Protein AF-A0A3D6EA17-F1 (afdb_monomer_lite)

Sequence (275 aa):
MNCQFCGQELPENAKFCFKCRRQIICTNCGERLIEGASICVFCGNEISIPNNDTEQNHIKYKETKTSKSFEATFSNETAGAVVKTFAQFLPLKKNTIGETMEVFHDTQIEDVEDVTPSKALLPVKREDLVDKNPNINDIFKVRGDNDIYLHETSLKANSKVDYAGRLTILYLFYMRSNGTEEVPKTEVIAFLKKVGLNNDGSYRGWMSKMKSLYNINNNCYCLCRAGEERAKEYLKDIFDEDKVDNWKLGDTSKGNSKSNNKANNLSKNSYSIVL

Secondary structure (DSSP, 8-state):
-B-TTT--B--TT-SB-TTT--B-B-TTT-PBPPTT-SB-TTT-PBP---------EEEEEEETTTTEEEEEEE-TTTHHHHHHHHHTTS---------------------------------------------HHHHEEEETTTEEEE------BSSHHHHHHHHHHHHHHHHHHTT--EEEHHHHHHHHHHTT----HHHHHHHHHTTTSEEEETTEEEE-HHHHHHHHHHHHHHT-TT---SB-TT-------------------------

Foldseek 3Di:
DADPPPRDDDDPPDQADPPVRAGQADPPPRHGADPPDQARPPPRHGGPDPPPVQPWDWDWDWDDPPIDIDIDTHDPVCVVVCVVVVVVVDPPPPPPDDDDDDDDDDDDDDDDDDDDDDDDDDDDDDDDPDVCQQDLCCQWDADDPGDIAGPQFQLLAQDLLRSLVLVLLSVCLVCVVVPRQWAAPVRSQVRCVVLVHHPDPSNVVVCVVPCVQWDADPRTTGGDPNSNVVNSVSSCLSPDPPRDRNDTRPPDPPPPPPDDDDDDDDDDDDDDDDD

Radius of gyration: 33.61 Å; chains: 1; bounding box: 102×84×83 Å

Structure (mmCIF, N/CA/C/O backbone):
data_AF-A0A3D6EA17-F1
#
_entry.id   AF-A0A3D6EA17-F1
#
loop_
_atom_site.group_PDB
_atom_site.id
_atom_site.type_symbol
_atom_site.label_atom_id
_atom_site.label_alt_id
_atom_site.label_comp_id
_atom_site.label_asym_id
_atom_site.label_entity_id
_atom_site.label_seq_id
_atom_site.pdbx_PDB_ins_code
_atom_site.Cartn_x
_atom_site.Cartn_y
_atom_site.Cartn_z
_atom_site.occupancy
_atom_site.B_iso_or_equiv
_atom_site.auth_seq_id
_atom_site.auth_comp_id
_atom_site.auth_asym_id
_atom_site.auth_atom_id
_atom_site.pdbx_PDB_model_num
ATOM 1 N N . MET A 1 1 ? -39.499 -5.171 43.211 1.00 86.31 1 MET A N 1
ATOM 2 C CA . MET A 1 1 ? -39.889 -4.337 42.039 1.00 86.31 1 MET A CA 1
ATOM 3 C C . MET A 1 1 ? -39.507 -5.054 40.750 1.00 86.31 1 MET A C 1
ATOM 5 O O . MET A 1 1 ? -38.535 -5.794 40.783 1.00 86.31 1 MET A O 1
ATOM 9 N N . ASN A 1 2 ? -40.204 -4.850 39.626 1.00 90.12 2 ASN A N 1
ATOM 10 C CA . ASN A 1 2 ? -39.904 -5.593 38.388 1.00 90.12 2 ASN A CA 1
ATOM 11 C C . ASN A 1 2 ? -39.034 -4.769 37.431 1.00 90.12 2 ASN A C 1
ATOM 13 O O . ASN A 1 2 ? -39.210 -3.555 37.280 1.00 90.12 2 ASN A O 1
ATOM 17 N N . CYS A 1 3 ? -38.093 -5.439 36.766 1.00 90.31 3 CYS A N 1
ATOM 18 C CA . CYS A 1 3 ? -37.271 -4.844 35.725 1.00 90.31 3 CYS A CA 1
ATOM 19 C C . CYS A 1 3 ? -38.144 -4.435 34.535 1.00 90.31 3 CYS A C 1
ATOM 21 O O . CYS A 1 3 ? -38.773 -5.287 33.916 1.00 90.31 3 CYS A O 1
ATOM 23 N N . GLN A 1 4 ? -38.124 -3.156 34.162 1.00 86.75 4 GLN A N 1
ATOM 24 C CA . GLN A 1 4 ? -38.892 -2.661 33.011 1.00 86.75 4 GLN A CA 1
ATOM 25 C C . GLN A 1 4 ? -38.413 -3.204 31.656 1.00 86.75 4 GLN A C 1
ATOM 27 O O . GLN A 1 4 ? -39.180 -3.190 30.710 1.00 86.75 4 GLN A O 1
ATOM 32 N N . PHE A 1 5 ? -37.175 -3.704 31.570 1.00 86.38 5 PHE A N 1
ATOM 33 C CA . PHE A 1 5 ? -36.585 -4.181 30.313 1.00 86.38 5 PHE A CA 1
ATOM 34 C C . PHE A 1 5 ? -36.762 -5.683 30.066 1.00 86.38 5 PHE A C 1
ATOM 36 O O . PHE A 1 5 ? -36.727 -6.129 28.929 1.00 86.38 5 PHE A O 1
ATOM 43 N N . CYS A 1 6 ? -36.851 -6.496 31.126 1.00 89.56 6 CYS A N 1
ATOM 44 C CA . CYS A 1 6 ? -36.904 -7.961 30.994 1.00 89.56 6 CYS A CA 1
ATOM 45 C C . CYS A 1 6 ? -37.917 -8.645 31.922 1.00 89.56 6 CYS A C 1
ATOM 47 O O . CYS A 1 6 ? -37.940 -9.872 32.007 1.00 89.56 6 CYS A O 1
ATOM 49 N N . GLY A 1 7 ? -38.700 -7.871 32.678 1.00 90.50 7 GLY A N 1
ATOM 50 C CA . GLY A 1 7 ? -39.744 -8.368 33.577 1.00 90.50 7 GLY A CA 1
ATOM 51 C C . GLY A 1 7 ? -39.261 -9.051 34.861 1.00 90.50 7 GLY A C 1
ATOM 52 O O . GLY A 1 7 ? -40.087 -9.349 35.714 1.00 90.50 7 GLY A O 1
ATOM 53 N N . GLN A 1 8 ? -37.953 -9.280 35.037 1.00 93.94 8 GLN A N 1
ATOM 54 C CA . GLN A 1 8 ? -37.401 -9.979 36.206 1.00 93.94 8 GLN A CA 1
ATOM 55 C C . GLN A 1 8 ? -37.757 -9.279 37.525 1.00 93.94 8 GLN A C 1
ATOM 57 O O . GLN A 1 8 ? -37.576 -8.066 37.641 1.00 93.94 8 GLN A O 1
ATOM 62 N N . GLU A 1 9 ? -38.187 -10.043 38.530 1.00 94.62 9 GLU A N 1
ATOM 63 C CA . GLU A 1 9 ? -38.353 -9.543 39.896 1.00 94.62 9 GLU A CA 1
ATOM 64 C C . GLU A 1 9 ? -36.997 -9.220 40.522 1.00 94.62 9 GLU A C 1
ATOM 66 O O . GLU A 1 9 ? -36.056 -10.018 40.469 1.00 94.62 9 GLU A O 1
ATOM 71 N N . LEU A 1 10 ? -36.901 -8.027 41.100 1.00 92.50 10 LEU A N 1
ATOM 72 C CA . LEU A 1 10 ? -35.695 -7.486 41.703 1.00 92.50 10 LEU A CA 1
ATOM 73 C C . LEU A 1 10 ? -35.926 -7.128 43.173 1.00 92.50 10 LEU A C 1
ATOM 75 O O . LEU A 1 10 ? -37.029 -6.671 43.519 1.00 92.50 10 LEU A O 1
ATOM 79 N N . PRO A 1 11 ? -34.873 -7.250 44.006 1.00 91.00 11 PRO A N 1
ATOM 80 C CA . PRO A 1 11 ? -34.874 -6.746 45.373 1.00 91.00 11 PRO A CA 1
ATOM 81 C C . PRO A 1 11 ? -35.259 -5.265 45.440 1.00 91.00 11 PRO A C 1
ATOM 83 O O . PRO A 1 11 ? -35.063 -4.508 44.483 1.00 91.00 11 PRO A O 1
ATOM 86 N N . GLU A 1 12 ? -35.782 -4.834 46.585 1.00 83.12 12 GLU A N 1
ATOM 87 C CA . GLU A 1 12 ? -35.988 -3.410 46.851 1.00 83.12 12 GLU A CA 1
ATOM 88 C C . GLU A 1 12 ? -34.660 -2.646 46.732 1.00 83.12 12 GLU A C 1
ATOM 90 O O . GLU A 1 12 ? -33.607 -3.123 47.153 1.00 83.12 12 GLU A O 1
ATOM 95 N N . ASN A 1 13 ? -34.711 -1.460 46.118 1.00 83.88 13 ASN A N 1
ATOM 96 C CA . ASN A 1 13 ? -33.563 -0.575 45.862 1.00 83.88 13 ASN A CA 1
ATOM 97 C C . ASN A 1 13 ? -32.520 -1.086 44.847 1.00 83.88 13 ASN A C 1
ATOM 99 O O . ASN A 1 13 ? -31.432 -0.511 44.735 1.00 83.88 13 ASN A O 1
ATOM 103 N N . ALA A 1 14 ? -32.826 -2.130 44.071 1.00 88.12 14 ALA A N 1
ATOM 104 C CA . ALA A 1 14 ? -31.939 -2.593 43.007 1.00 88.12 14 ALA A CA 1
ATOM 105 C C . ALA A 1 14 ? -31.750 -1.516 41.917 1.00 88.12 14 ALA A C 1
ATOM 107 O O . ALA A 1 14 ? -32.673 -1.195 41.168 1.00 88.12 14 ALA A O 1
ATOM 108 N N . LYS A 1 15 ? -30.525 -0.986 41.788 1.00 91.19 15 LYS A N 1
ATOM 109 C CA . LYS A 1 15 ? -30.171 -0.006 40.741 1.00 91.19 15 LYS A CA 1
ATOM 110 C C . LYS A 1 15 ? -29.891 -0.643 39.375 1.00 91.19 15 LYS A C 1
ATOM 112 O O . LYS A 1 15 ? -30.063 0.016 38.352 1.00 91.19 15 LYS A O 1
ATOM 117 N N . PHE A 1 16 ? -29.503 -1.919 39.355 1.00 92.00 16 PHE A N 1
ATOM 118 C CA . PHE A 1 16 ? -29.190 -2.702 38.154 1.00 92.00 16 PHE A CA 1
ATOM 119 C C . PHE A 1 16 ? -29.959 -4.027 38.158 1.00 92.00 16 PHE A C 1
ATOM 121 O O . PHE A 1 16 ? -30.187 -4.621 39.212 1.00 92.00 16 PHE A O 1
ATOM 128 N N . CYS A 1 17 ? -30.336 -4.517 36.977 1.00 90.94 17 CYS A N 1
ATOM 129 C CA . CYS A 1 17 ? -30.914 -5.848 36.823 1.00 90.94 17 CYS A CA 1
ATOM 130 C C . CYS A 1 17 ? -29.812 -6.913 36.799 1.00 90.94 17 CYS A C 1
ATOM 132 O O . CYS A 1 17 ? -28.960 -6.880 35.917 1.00 90.94 17 CYS A O 1
ATOM 134 N N . PHE A 1 18 ? -29.866 -7.923 37.669 1.00 89.19 18 PHE A N 1
ATOM 135 C CA . PHE A 1 18 ? -28.906 -9.036 37.620 1.00 89.19 18 PHE A CA 1
ATOM 136 C C . PHE A 1 18 ? -29.104 -9.969 36.409 1.00 89.19 18 PHE A C 1
ATOM 138 O O . PHE A 1 18 ? -28.180 -10.687 36.038 1.00 89.19 18 PHE A O 1
ATOM 145 N N . LYS A 1 19 ? -30.289 -9.959 35.778 1.00 91.00 19 LYS A N 1
ATOM 146 C CA . LYS A 1 19 ? -30.602 -10.793 34.606 1.00 91.00 19 LYS A CA 1
ATOM 147 C C . LYS A 1 19 ? -30.189 -10.125 33.296 1.00 91.00 19 LYS A C 1
ATOM 149 O O . LYS A 1 19 ? -29.353 -10.659 32.581 1.00 91.00 19 LYS A O 1
ATOM 154 N N . CYS A 1 20 ? -30.750 -8.953 32.987 1.00 87.94 20 CYS A N 1
ATOM 155 C CA . CYS A 1 20 ? -30.452 -8.251 31.732 1.00 87.94 20 CYS A CA 1
ATOM 156 C C . CYS A 1 20 ? -29.269 -7.278 31.823 1.00 87.94 20 CYS A C 1
ATOM 158 O O . CYS A 1 20 ? -28.940 -6.641 30.828 1.00 87.94 20 CYS A O 1
ATOM 160 N N . ARG A 1 21 ? -28.650 -7.131 33.004 1.00 88.19 21 ARG A N 1
ATOM 161 C CA . ARG A 1 21 ? -27.478 -6.272 33.270 1.00 88.19 21 ARG A CA 1
ATOM 162 C C . ARG A 1 21 ? -27.689 -4.771 33.031 1.00 88.19 21 ARG A C 1
ATOM 164 O O . ARG A 1 21 ? -26.755 -3.996 33.199 1.00 88.19 21 ARG A O 1
ATOM 171 N N . ARG A 1 22 ? -28.910 -4.336 32.700 1.00 87.44 22 ARG A N 1
ATOM 172 C CA . ARG A 1 22 ? -29.247 -2.921 32.487 1.00 87.44 22 ARG A CA 1
ATOM 173 C C . ARG A 1 22 ? -29.438 -2.168 33.803 1.00 87.44 22 ARG A C 1
ATOM 175 O O . ARG A 1 22 ? -29.951 -2.722 34.780 1.00 87.44 22 ARG A O 1
ATOM 182 N N . GLN A 1 23 ? -29.075 -0.888 33.797 1.00 90.19 23 GLN A N 1
ATOM 183 C CA . GLN A 1 23 ? -29.370 0.061 34.868 1.00 90.19 23 GLN A CA 1
ATOM 184 C C . GLN A 1 23 ? -30.852 0.463 34.829 1.00 90.19 23 GLN A C 1
ATOM 186 O O . GLN A 1 23 ? -31.382 0.773 33.768 1.00 90.19 23 GLN A O 1
ATOM 191 N N . ILE A 1 24 ? -31.529 0.452 35.977 1.00 90.75 24 ILE A N 1
ATOM 192 C CA . ILE A 1 24 ? -32.977 0.719 36.105 1.00 90.75 24 ILE A CA 1
ATOM 193 C C . ILE A 1 24 ? -33.230 2.022 36.861 1.00 90.75 24 ILE A C 1
ATOM 195 O O . ILE A 1 24 ? -34.238 2.688 36.641 1.00 90.75 24 ILE A O 1
ATOM 199 N N . ILE A 1 25 ? -32.304 2.394 37.745 1.00 91.62 25 ILE A N 1
ATOM 200 C CA . ILE A 1 25 ? -32.377 3.603 38.561 1.00 91.62 25 ILE A CA 1
ATOM 201 C C . ILE A 1 25 ? -31.118 4.432 38.312 1.00 91.62 25 ILE A C 1
ATOM 203 O O . ILE A 1 25 ? -30.006 3.896 38.283 1.00 91.62 25 ILE A O 1
ATOM 207 N N . CYS A 1 26 ? -31.276 5.743 38.149 1.00 91.50 26 CYS A N 1
ATOM 208 C CA . CYS A 1 26 ? -30.165 6.670 38.011 1.00 91.50 26 CYS A CA 1
ATOM 209 C C . CYS A 1 26 ? -29.278 6.619 39.261 1.00 91.50 26 CYS A C 1
ATOM 211 O O . CYS A 1 26 ? -29.741 6.795 40.386 1.00 91.50 26 CYS A O 1
ATOM 213 N N . THR A 1 27 ? -27.979 6.404 39.072 1.00 90.69 27 THR A N 1
ATOM 214 C CA . THR A 1 27 ? -27.000 6.388 40.165 1.00 90.69 27 THR A CA 1
ATOM 215 C C . THR A 1 27 ? -26.792 7.766 40.783 1.00 90.69 27 THR A C 1
ATOM 217 O O . THR A 1 27 ? -26.415 7.823 41.951 1.00 90.69 27 THR A O 1
ATOM 220 N N . ASN A 1 28 ? -27.073 8.834 40.028 1.00 92.19 28 ASN A N 1
ATOM 221 C CA . ASN A 1 28 ? -26.902 10.217 40.459 1.00 92.19 28 ASN A CA 1
ATOM 222 C C . ASN A 1 28 ? -28.116 10.749 41.242 1.00 92.19 28 ASN A C 1
ATOM 224 O O . ASN A 1 28 ? -27.965 11.174 42.380 1.00 92.19 28 ASN A O 1
ATOM 228 N N . CYS A 1 29 ? -29.326 10.697 40.670 1.00 92.44 29 CYS A N 1
ATOM 229 C CA . CYS A 1 29 ? -30.520 11.283 41.303 1.00 92.44 29 CYS A CA 1
ATOM 230 C C . CYS A 1 29 ? -31.491 10.274 41.930 1.00 92.44 29 CYS A C 1
ATOM 232 O O . CYS A 1 29 ? -32.448 10.686 42.573 1.00 92.44 29 CYS A O 1
ATOM 234 N N . GLY A 1 30 ? -31.286 8.967 41.749 1.00 90.62 30 GLY A N 1
ATOM 235 C CA . GL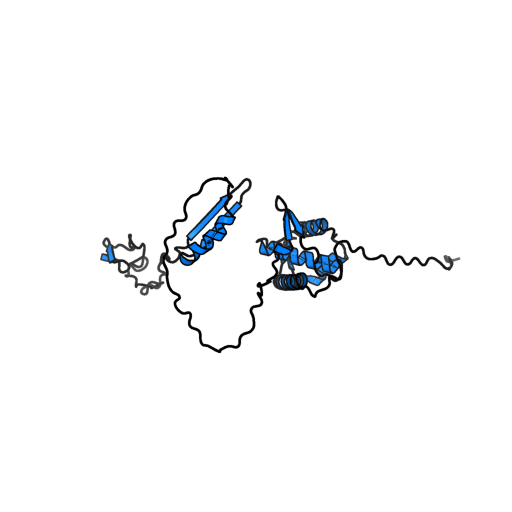Y A 1 30 ? -32.182 7.946 42.300 1.00 90.62 30 GLY A CA 1
ATOM 236 C C . GLY A 1 30 ? -33.514 7.785 41.561 1.00 90.62 30 GLY A C 1
ATOM 237 O O . GLY A 1 30 ? -34.305 6.929 41.949 1.00 90.62 30 GLY A O 1
ATOM 238 N N . GLU A 1 31 ? -33.747 8.542 40.484 1.00 91.31 31 GLU A N 1
ATOM 239 C CA . GLU A 1 31 ? -34.963 8.414 39.679 1.00 91.31 31 GLU A CA 1
ATOM 240 C C . GLU A 1 31 ? -34.941 7.199 38.756 1.00 91.31 31 GLU A C 1
ATOM 242 O O . GLU A 1 31 ? -33.886 6.755 38.284 1.00 91.31 31 GLU A O 1
ATOM 247 N N . ARG A 1 32 ? -36.132 6.670 38.461 1.00 89.25 32 ARG A N 1
ATOM 248 C CA . ARG A 1 32 ? -36.288 5.538 37.544 1.00 89.25 32 ARG A CA 1
ATOM 249 C C . ARG A 1 32 ? -35.940 5.967 36.119 1.00 89.25 32 ARG A C 1
ATOM 251 O O . ARG A 1 32 ? -36.428 6.978 35.619 1.00 89.25 32 ARG A O 1
ATOM 258 N N . LEU A 1 33 ? -35.084 5.191 35.464 1.00 89.81 33 LEU A N 1
ATOM 259 C CA . LEU A 1 33 ? -34.665 5.465 34.093 1.00 89.81 33 LEU A CA 1
ATOM 260 C C . LEU A 1 33 ? -35.786 5.129 33.110 1.00 89.81 33 LEU A C 1
ATOM 262 O O . LEU A 1 33 ? -36.609 4.260 33.383 1.00 89.81 33 LEU A O 1
ATOM 266 N N . ILE A 1 34 ? -35.809 5.802 31.962 1.00 86.00 34 ILE A N 1
ATOM 267 C CA . ILE A 1 34 ? -36.753 5.526 30.871 1.00 86.00 34 ILE A CA 1
ATOM 268 C C . ILE A 1 34 ? -36.097 4.557 29.885 1.00 86.00 34 ILE A C 1
ATOM 270 O O . ILE A 1 34 ? -34.882 4.583 29.687 1.00 86.00 34 ILE A O 1
ATOM 274 N N . GLU A 1 35 ? -36.890 3.673 29.283 1.00 82.00 35 GLU A N 1
ATOM 275 C CA . GLU A 1 35 ? -36.394 2.751 28.267 1.00 82.00 35 GLU A CA 1
ATOM 276 C C . GLU A 1 35 ? -35.870 3.488 27.023 1.00 82.00 35 GLU A C 1
ATOM 278 O O . GLU A 1 35 ? -36.499 4.419 26.532 1.00 82.00 35 GLU A O 1
ATOM 283 N N . GLY A 1 36 ? -34.685 3.095 26.544 1.00 76.12 36 GLY A N 1
ATOM 284 C CA . GLY A 1 36 ? -34.038 3.690 25.367 1.00 76.12 36 GLY A CA 1
ATOM 285 C C . GLY A 1 36 ? -33.350 5.044 25.592 1.00 76.12 36 GLY A C 1
ATOM 286 O O . GLY A 1 36 ? -32.692 5.537 24.681 1.00 76.12 36 GLY A O 1
ATOM 287 N N . ALA A 1 37 ? -33.449 5.647 26.781 1.00 82.44 37 ALA A N 1
ATOM 288 C CA . ALA A 1 37 ? -32.781 6.915 27.068 1.00 82.44 37 ALA A CA 1
ATOM 289 C C . ALA A 1 37 ? -31.264 6.725 27.275 1.00 82.44 37 ALA A C 1
ATOM 291 O O . ALA A 1 37 ? -30.845 5.888 28.073 1.00 82.44 37 ALA A O 1
ATOM 292 N N . SER A 1 38 ? -30.442 7.532 26.595 1.00 84.56 38 SER A N 1
ATOM 293 C CA . SER A 1 38 ? -28.976 7.586 26.770 1.00 84.56 38 SER A CA 1
ATOM 294 C C . SER A 1 38 ? -28.533 8.440 27.966 1.00 84.56 38 SER A C 1
ATOM 296 O O . SER A 1 38 ? -27.417 8.298 28.464 1.00 84.56 38 SER A O 1
ATOM 298 N N . ILE A 1 39 ? -29.427 9.297 28.461 1.00 91.31 39 ILE A N 1
ATOM 299 C CA . ILE A 1 39 ? -29.216 10.180 29.611 1.00 91.31 39 ILE A CA 1
ATOM 300 C C . ILE A 1 39 ? -30.397 10.088 30.579 1.00 91.31 39 ILE A C 1
ATOM 302 O O . ILE A 1 39 ? -31.524 9.771 30.194 1.00 91.31 39 ILE A O 1
ATOM 306 N N . CYS A 1 40 ? -30.167 10.399 31.851 1.00 92.12 40 CYS A N 1
ATOM 307 C CA . CYS A 1 40 ? -31.242 10.546 32.819 1.00 92.12 40 CYS A CA 1
ATOM 308 C C . CYS 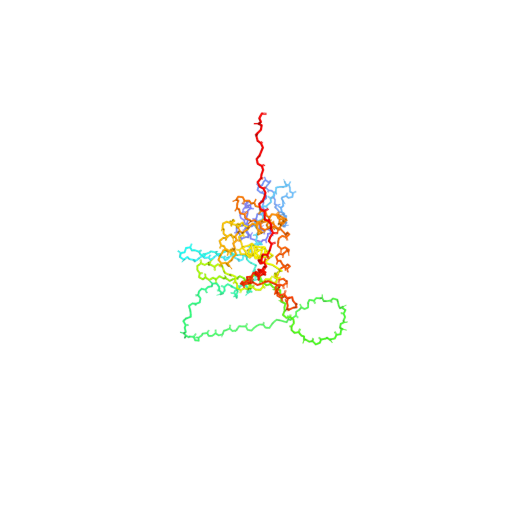A 1 40 ? -32.044 11.812 32.507 1.00 92.12 40 CYS A C 1
ATOM 310 O O . CYS A 1 40 ? -31.535 12.921 32.650 1.00 92.12 40 CYS A O 1
ATOM 312 N N . VAL A 1 41 ? -33.322 11.657 32.163 1.00 91.81 41 VAL A N 1
ATOM 313 C CA . VAL A 1 41 ? -34.208 12.789 31.838 1.00 91.81 41 VAL A CA 1
ATOM 314 C C . VAL A 1 41 ? -34.452 13.750 33.010 1.00 91.81 41 VAL A C 1
ATOM 316 O O . VAL A 1 41 ? -34.903 14.867 32.790 1.00 91.81 41 VAL A O 1
ATOM 319 N N . PHE A 1 42 ? -34.150 13.335 34.245 1.00 92.75 42 PHE A N 1
ATOM 320 C CA . PHE A 1 42 ? -34.369 14.142 35.449 1.00 92.75 42 PHE A CA 1
ATOM 321 C C . PHE A 1 42 ? -33.135 14.938 35.888 1.00 92.75 42 PHE A C 1
ATOM 323 O O . PHE A 1 42 ? -33.281 16.054 36.374 1.00 92.75 42 PHE A O 1
ATOM 330 N N . CYS A 1 43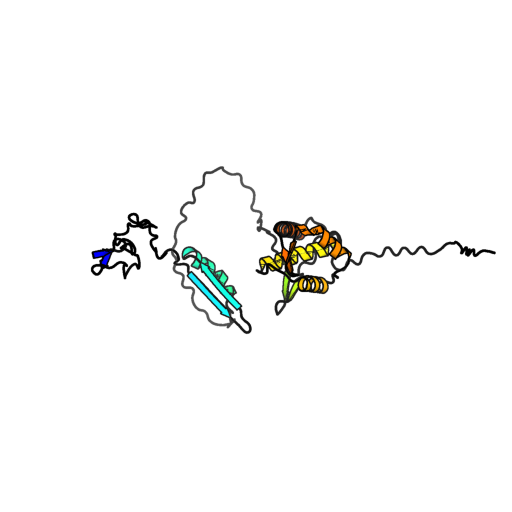 ? -31.923 14.387 35.744 1.00 93.75 43 CYS A N 1
ATOM 331 C CA . CYS A 1 43 ? -30.692 15.045 36.212 1.00 93.75 43 CYS A CA 1
ATOM 332 C C . CYS A 1 43 ? -29.627 15.268 35.131 1.00 93.75 43 CYS A C 1
ATOM 334 O O . CYS A 1 43 ? -28.566 15.805 35.430 1.00 93.75 43 CYS A O 1
ATOM 336 N N . GLY A 1 44 ? -29.875 14.834 33.893 1.00 90.25 44 GLY A N 1
ATOM 337 C CA . GLY A 1 44 ? -28.963 15.005 32.760 1.00 90.25 44 GLY A CA 1
ATOM 338 C C . GLY A 1 44 ? -27.729 14.100 32.773 1.00 90.25 44 GLY A C 1
ATOM 339 O O . GLY A 1 44 ? -26.938 14.159 31.839 1.00 90.25 44 GLY A O 1
ATOM 340 N N . ASN A 1 45 ? -27.548 13.254 33.792 1.00 90.88 45 ASN A N 1
ATOM 341 C CA . ASN A 1 45 ? -26.381 12.377 33.867 1.00 90.88 45 ASN A CA 1
ATOM 342 C C . ASN A 1 45 ? -26.450 11.261 32.819 1.00 90.88 45 ASN A C 1
ATOM 344 O O . ASN A 1 45 ? -27.506 10.649 32.640 1.00 90.88 45 ASN A O 1
ATOM 348 N N . GLU A 1 46 ? -25.322 10.947 32.188 1.00 88.06 46 GLU A N 1
ATOM 349 C CA . GLU A 1 46 ? -25.214 9.823 31.256 1.00 88.06 46 GLU A CA 1
ATOM 350 C C . GLU A 1 46 ? -25.549 8.497 31.952 1.00 88.06 46 GLU A C 1
ATOM 352 O O . GLU A 1 46 ? -25.220 8.275 33.125 1.00 88.06 46 GLU A O 1
ATOM 357 N N . ILE A 1 47 ? -26.245 7.622 31.228 1.00 85.69 47 ILE A N 1
ATOM 358 C CA . ILE A 1 47 ? -26.575 6.275 31.685 1.00 85.69 47 ILE A CA 1
ATOM 359 C C . ILE A 1 47 ? -25.564 5.336 31.045 1.00 85.69 47 ILE A C 1
ATOM 361 O O . ILE A 1 47 ? -25.420 5.309 29.824 1.00 85.69 47 ILE A O 1
ATOM 365 N N . SER A 1 48 ? -24.886 4.527 31.858 1.00 66.94 48 SER A N 1
ATOM 366 C CA . SER A 1 48 ? -24.059 3.440 31.344 1.00 66.94 48 SER A CA 1
ATOM 367 C C . SER A 1 48 ? -24.982 2.376 30.757 1.00 66.94 48 SER A C 1
ATOM 369 O O . SER A 1 48 ? -25.414 1.461 31.455 1.00 66.94 48 SER A O 1
ATOM 371 N N . ILE A 1 49 ? -25.338 2.522 29.482 1.00 66.25 49 ILE A N 1
ATOM 372 C CA . ILE A 1 49 ? -25.966 1.457 28.713 1.00 66.25 49 ILE A CA 1
ATOM 373 C C . ILE A 1 49 ? -24.841 0.457 28.439 1.00 66.25 49 ILE A C 1
ATOM 375 O O . ILE A 1 49 ? -23.925 0.785 27.682 1.00 66.25 49 ILE A O 1
ATOM 379 N N . PRO A 1 50 ? -24.840 -0.742 29.055 1.00 57.41 50 PRO A N 1
ATOM 380 C CA . PRO A 1 50 ? -24.000 -1.801 28.536 1.00 57.41 50 PRO A CA 1
ATOM 381 C C . PRO A 1 50 ? -24.513 -2.067 27.123 1.00 57.41 50 PRO A C 1
ATOM 383 O O . PRO A 1 50 ? -25.629 -2.562 26.950 1.00 57.41 50 PRO A O 1
ATOM 386 N N . ASN A 1 51 ? -23.738 -1.650 26.123 1.00 49.12 51 ASN A N 1
ATOM 387 C CA . ASN A 1 51 ? -23.964 -2.024 24.739 1.00 49.12 51 ASN A CA 1
ATOM 388 C C . ASN A 1 51 ? -23.992 -3.555 24.694 1.00 49.12 51 ASN A C 1
ATOM 390 O O . ASN A 1 51 ? -22.952 -4.202 24.699 1.00 49.12 51 ASN A O 1
ATOM 394 N N . ASN A 1 52 ? -25.193 -4.129 24.661 1.00 49.53 52 ASN A N 1
ATOM 395 C CA . ASN A 1 52 ? -25.379 -5.492 24.174 1.00 49.53 52 ASN A CA 1
ATOM 396 C C . ASN A 1 52 ? -25.291 -5.533 22.634 1.00 49.53 52 ASN A C 1
ATOM 398 O O . ASN A 1 52 ? -25.420 -6.604 22.063 1.00 49.53 52 ASN A O 1
ATOM 402 N N . ASP A 1 53 ? -25.010 -4.400 21.977 1.00 49.38 53 ASP A N 1
ATOM 403 C CA . ASP A 1 53 ? -24.788 -4.295 20.527 1.00 49.38 53 ASP A CA 1
ATOM 404 C C . ASP A 1 53 ? -23.328 -4.463 20.105 1.00 49.38 53 ASP A C 1
ATOM 406 O O . ASP A 1 53 ? -22.904 -4.043 19.030 1.00 49.38 53 ASP A O 1
ATOM 410 N N . THR A 1 54 ? -22.543 -5.151 20.922 1.00 50.81 54 THR A N 1
ATOM 411 C CA . THR A 1 54 ? -21.336 -5.790 20.414 1.00 50.81 54 THR A CA 1
ATOM 412 C C . THR A 1 54 ? -21.294 -7.242 20.860 1.00 50.81 54 THR A C 1
ATOM 414 O O . THR A 1 54 ? -20.314 -7.678 21.459 1.00 50.81 54 THR A O 1
ATOM 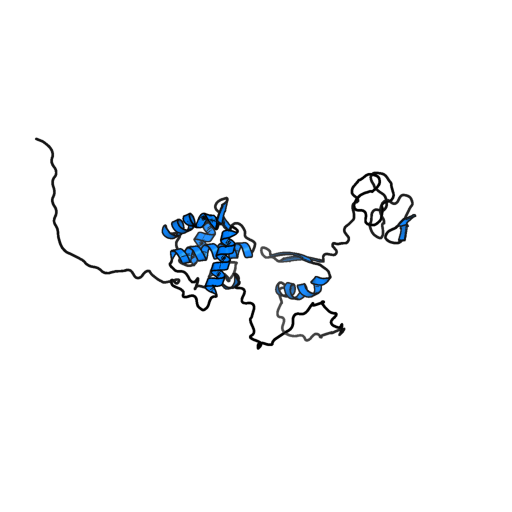417 N N . GLU A 1 55 ? -22.309 -8.036 20.498 1.00 54.69 55 GLU A N 1
ATOM 418 C CA . GLU A 1 55 ? -22.066 -9.445 20.136 1.00 54.69 55 GLU A CA 1
ATOM 419 C C . GLU A 1 55 ? -21.252 -9.482 18.835 1.00 54.69 55 GLU A C 1
ATOM 421 O O . GLU A 1 55 ? -21.665 -9.988 17.794 1.00 54.69 55 GLU A O 1
ATOM 426 N N . GLN A 1 56 ? -20.090 -8.838 18.869 1.00 62.41 56 GLN A N 1
ATOM 427 C CA . GLN A 1 56 ? -19.118 -8.981 17.824 1.00 62.41 56 GLN A CA 1
ATOM 428 C C . GLN A 1 56 ? -18.266 -10.177 18.210 1.00 62.41 56 GLN A C 1
ATOM 430 O O . GLN A 1 56 ? -17.615 -10.208 19.257 1.00 62.41 56 GLN A O 1
ATOM 435 N N . ASN A 1 57 ? -18.306 -11.184 17.357 1.00 74.69 57 ASN A N 1
ATOM 436 C CA . ASN A 1 57 ? -17.455 -12.342 17.457 1.00 74.69 57 ASN A CA 1
ATOM 437 C C . ASN A 1 57 ? -16.010 -11.875 17.360 1.00 74.69 57 ASN A C 1
ATOM 439 O O . ASN A 1 57 ? -15.613 -11.221 16.395 1.00 74.69 57 ASN A O 1
ATOM 443 N N . HIS A 1 58 ? -15.239 -12.198 18.388 1.00 79.56 58 HIS A N 1
ATOM 444 C CA . HIS A 1 58 ? -13.858 -11.784 18.507 1.00 79.56 58 HIS A CA 1
ATOM 445 C C . HIS A 1 58 ? -12.954 -13.005 18.387 1.00 79.56 58 HIS A C 1
ATOM 447 O O . HIS A 1 58 ? -13.032 -13.932 19.195 1.00 79.56 58 HIS A O 1
ATOM 453 N N . ILE A 1 59 ? -12.082 -13.008 17.386 1.00 78.00 59 ILE A N 1
ATOM 454 C CA . ILE A 1 59 ? -11.096 -14.061 17.172 1.00 78.00 59 ILE A CA 1
ATOM 455 C C . ILE A 1 59 ? -9.697 -13.501 17.380 1.00 78.00 59 ILE A C 1
ATOM 457 O O . ILE A 1 59 ? -9.320 -12.493 16.790 1.00 78.00 59 ILE A O 1
ATOM 461 N N . LYS A 1 60 ? -8.908 -14.193 18.201 1.00 80.31 60 LYS A N 1
ATOM 462 C CA . LYS A 1 60 ? -7.494 -13.897 18.414 1.00 80.31 60 LYS A CA 1
ATOM 463 C C . LYS A 1 60 ? -6.675 -15.147 18.140 1.00 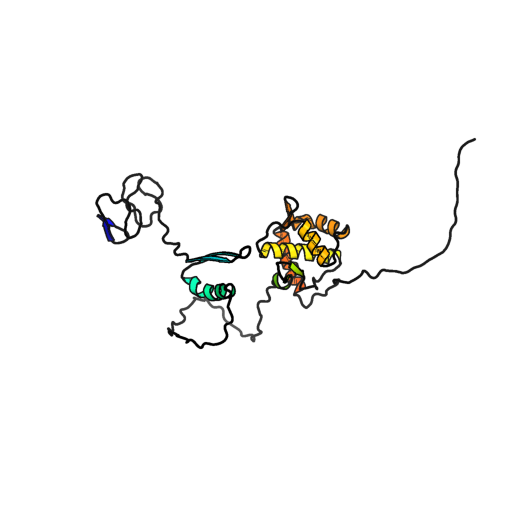80.31 60 LYS A C 1
ATOM 465 O O . LYS A 1 60 ? -6.892 -16.190 18.748 1.00 80.31 60 LYS A O 1
ATOM 470 N N . TYR A 1 61 ? -5.717 -15.031 17.240 1.00 79.50 61 TYR A N 1
ATOM 471 C CA . TYR A 1 61 ? -4.798 -16.090 16.859 1.00 79.50 61 TYR A CA 1
ATOM 472 C C . TYR A 1 61 ? -3.371 -15.643 17.133 1.00 79.50 61 TYR A C 1
ATOM 474 O O . TYR A 1 61 ? -3.054 -14.473 16.940 1.00 79.50 61 TYR A O 1
ATOM 482 N N . LYS A 1 62 ? -2.500 -16.559 17.568 1.00 72.69 62 LYS A N 1
ATOM 483 C CA . LYS A 1 62 ? -1.071 -16.289 17.748 1.00 72.69 62 LYS A CA 1
ATOM 484 C C . LYS A 1 62 ? -0.239 -17.550 17.496 1.00 72.69 62 LYS A C 1
ATOM 486 O O . LYS A 1 62 ? -0.505 -18.568 18.122 1.00 72.69 62 LYS A O 1
ATOM 491 N N . GLU A 1 63 ? 0.782 -17.500 16.638 1.00 55.41 63 GLU A N 1
ATOM 492 C CA . GLU A 1 63 ? 1.652 -18.650 16.337 1.00 55.41 63 GLU A CA 1
ATOM 493 C C . GLU A 1 63 ? 3.124 -18.281 16.096 1.00 55.41 63 GLU A C 1
ATOM 495 O O . GLU A 1 63 ? 3.452 -17.528 15.198 1.00 55.41 63 GLU A O 1
ATOM 500 N N . THR A 1 64 ? 4.060 -18.873 16.831 1.00 67.50 64 THR A N 1
ATOM 501 C CA . THR A 1 64 ? 5.484 -18.486 16.857 1.00 67.50 64 THR A CA 1
ATOM 502 C C . THR A 1 64 ? 6.396 -19.640 16.417 1.00 67.50 64 THR A C 1
ATOM 504 O O . THR A 1 64 ? 6.069 -20.793 16.670 1.00 67.50 64 THR A O 1
ATOM 507 N N . LYS A 1 65 ? 7.559 -19.393 15.784 1.00 56.84 65 LYS A N 1
ATOM 508 C CA . LYS A 1 65 ? 8.845 -19.388 16.526 1.00 56.84 65 LYS A CA 1
ATOM 509 C C . LYS A 1 65 ? 9.607 -18.057 16.599 1.00 56.84 65 LYS A C 1
ATOM 511 O O . LYS A 1 65 ? 10.614 -18.023 17.292 1.00 56.84 65 LYS A O 1
ATOM 516 N N . THR A 1 66 ? 9.104 -16.967 16.021 1.00 46.50 66 THR A N 1
ATOM 517 C CA . THR A 1 66 ? 9.229 -15.629 16.657 1.00 46.50 66 THR A CA 1
ATOM 518 C C . THR A 1 66 ? 7.953 -14.772 16.578 1.00 46.50 66 THR A C 1
ATOM 520 O O . THR A 1 66 ? 7.965 -13.650 17.070 1.00 46.50 66 THR A O 1
ATOM 523 N N . SER A 1 67 ? 6.833 -15.346 16.098 1.00 41.38 67 SER A N 1
ATOM 524 C CA . SER A 1 67 ? 5.425 -14.958 16.344 1.00 41.38 67 SER A CA 1
ATOM 525 C C . SER A 1 67 ? 4.629 -14.354 15.186 1.00 41.38 67 SER A C 1
ATOM 527 O O . SER A 1 67 ? 4.949 -13.306 14.655 1.00 41.38 67 SER A O 1
ATOM 529 N N . LYS A 1 68 ? 3.477 -14.957 14.916 1.00 68.88 68 LYS A N 1
ATOM 530 C CA . LYS A 1 68 ? 2.299 -14.476 14.200 1.00 68.88 68 LYS A CA 1
ATOM 531 C C . LYS A 1 68 ? 1.260 -14.134 15.247 1.00 68.88 68 LYS A C 1
ATOM 533 O O . LYS A 1 68 ? 1.179 -14.834 16.248 1.00 68.88 68 LYS A O 1
ATOM 538 N N . SER A 1 69 ? 0.486 -13.082 15.044 1.00 69.00 69 SER A N 1
ATOM 539 C CA . SER A 1 69 ? -0.679 -12.763 15.863 1.00 69.00 69 SER A CA 1
ATOM 540 C C . SER A 1 69 ? -1.686 -12.041 14.983 1.00 69.00 69 SER A C 1
ATOM 542 O O . SER A 1 69 ? -1.284 -11.152 14.242 1.00 69.00 69 SER A O 1
ATOM 544 N N . PHE A 1 70 ? -2.964 -12.385 15.061 1.00 75.69 70 PHE A N 1
ATOM 545 C CA . PHE A 1 70 ? -4.028 -11.547 14.520 1.00 75.69 70 PHE A CA 1
ATOM 546 C C . PHE A 1 70 ? -5.207 -11.512 15.480 1.00 75.69 70 PHE A C 1
ATOM 548 O O . PHE A 1 70 ? -5.397 -12.418 16.289 1.00 75.69 70 PHE A O 1
ATOM 555 N N . GLU A 1 71 ? -5.964 -10.434 15.399 1.00 79.88 71 GLU A N 1
ATOM 556 C CA . GLU A 1 71 ? -7.108 -10.145 16.246 1.00 79.88 71 GLU A CA 1
ATOM 557 C C . GLU A 1 71 ? -8.164 -9.510 15.342 1.00 79.88 71 GLU A C 1
ATOM 559 O O . GLU A 1 71 ? -7.846 -8.586 14.593 1.00 79.88 71 GLU A O 1
ATOM 564 N N . ALA A 1 72 ? -9.369 -10.068 15.311 1.00 76.06 72 ALA A N 1
ATOM 565 C CA . ALA A 1 72 ? -10.437 -9.616 14.430 1.00 76.06 72 ALA A CA 1
ATOM 566 C C . ALA A 1 72 ? -11.791 -9.697 15.126 1.00 76.06 72 ALA A C 1
ATOM 568 O O . ALA A 1 72 ? -12.029 -10.569 15.961 1.00 76.06 72 ALA A O 1
ATOM 569 N N . THR A 1 73 ? -12.677 -8.796 14.721 1.00 80.00 73 THR A N 1
ATOM 570 C CA . THR A 1 73 ? -13.985 -8.577 15.329 1.00 80.00 73 THR A CA 1
ATOM 571 C C . THR A 1 73 ? -15.028 -8.503 14.215 1.00 80.00 73 THR A C 1
ATOM 573 O O . THR A 1 73 ? -14.837 -7.744 13.267 1.00 80.00 73 THR A O 1
ATOM 576 N N . PHE A 1 74 ? -16.094 -9.301 14.273 1.00 80.62 74 PHE A N 1
ATOM 577 C CA . PHE A 1 74 ? -17.093 -9.407 13.195 1.00 80.62 74 PHE A CA 1
ATOM 578 C C . PHE A 1 74 ? -18.515 -9.657 13.723 1.00 80.62 74 PHE A C 1
ATOM 580 O O . PHE A 1 74 ? -18.682 -10.108 14.852 1.00 80.62 74 PHE A O 1
ATOM 587 N N . SER A 1 75 ? -19.549 -9.356 12.927 1.00 78.00 75 SER A N 1
ATOM 588 C CA . SER A 1 75 ? -20.959 -9.542 13.319 1.00 78.00 75 SER A CA 1
ATOM 589 C C . SER A 1 75 ? -21.414 -11.003 13.206 1.00 78.00 75 SER A C 1
ATOM 591 O O . SER A 1 75 ? -20.754 -11.828 12.568 1.00 78.00 75 SER A O 1
ATOM 593 N N . ASN A 1 76 ? -22.565 -11.338 13.797 1.00 69.94 76 ASN A N 1
ATOM 594 C CA . ASN A 1 76 ? -23.175 -12.663 13.636 1.00 69.94 76 ASN A CA 1
ATOM 595 C C . ASN A 1 76 ? -23.572 -12.960 12.177 1.00 69.94 76 ASN A C 1
ATOM 597 O O . ASN A 1 76 ? -23.437 -14.107 11.757 1.00 69.94 76 ASN A O 1
ATOM 601 N N . GLU A 1 77 ? -23.972 -11.965 11.371 1.00 76.00 77 GLU A N 1
ATOM 602 C CA . GLU A 1 77 ? -24.303 -12.219 9.955 1.00 76.00 77 GLU A CA 1
ATOM 603 C C . GLU A 1 77 ? -23.065 -12.585 9.126 1.00 76.00 77 GLU A C 1
ATOM 605 O O . GLU A 1 77 ? -23.130 -13.397 8.205 1.00 76.00 77 GLU A O 1
ATOM 610 N N . THR A 1 78 ? -21.911 -12.004 9.456 1.00 70.19 78 THR A N 1
ATOM 611 C CA . THR A 1 78 ? -20.674 -12.185 8.683 1.00 70.19 78 THR A CA 1
ATOM 612 C C . THR A 1 78 ? -19.874 -13.420 9.092 1.00 70.19 78 THR A C 1
ATOM 614 O O . THR A 1 78 ? -19.014 -13.861 8.326 1.00 70.19 78 THR A O 1
ATOM 617 N N . ALA A 1 79 ? -20.192 -14.031 10.239 1.00 67.31 79 ALA A N 1
ATOM 618 C CA . ALA A 1 79 ? -19.487 -15.180 10.807 1.00 67.31 79 ALA A CA 1
ATOM 619 C C . ALA A 1 79 ? -19.355 -16.364 9.833 1.00 67.31 79 ALA A C 1
ATOM 621 O O . ALA A 1 79 ? -18.271 -16.931 9.701 1.00 67.31 79 ALA A O 1
ATOM 622 N N . GLY A 1 80 ? -20.419 -16.705 9.097 1.00 66.62 80 GLY A N 1
ATOM 623 C CA . GLY A 1 80 ? -20.403 -17.809 8.127 1.00 66.62 80 GLY A CA 1
ATOM 624 C C . GLY A 1 80 ? -19.499 -17.552 6.915 1.00 66.62 80 GLY A C 1
ATOM 625 O O . GLY A 1 80 ? -18.854 -18.471 6.409 1.00 66.62 80 GLY A O 1
ATOM 626 N N . ALA A 1 81 ? -19.389 -16.293 6.480 1.00 67.12 81 ALA A N 1
ATOM 627 C CA . ALA A 1 81 ? -18.556 -15.910 5.343 1.00 67.12 81 ALA A CA 1
ATOM 628 C C . ALA A 1 81 ? -17.057 -15.899 5.691 1.00 67.12 81 ALA A C 1
ATOM 630 O O . ALA A 1 81 ? -16.226 -16.271 4.860 1.00 67.12 81 ALA A O 1
ATOM 631 N N . VAL A 1 82 ? -16.694 -15.530 6.926 1.00 69.06 82 VAL A N 1
ATOM 632 C CA . VAL A 1 82 ? -15.284 -15.404 7.335 1.00 69.06 82 VAL A CA 1
ATOM 633 C C . VAL A 1 82 ? -14.579 -16.743 7.594 1.00 69.06 82 VAL A C 1
ATOM 635 O O . VAL A 1 82 ? -13.350 -16.796 7.536 1.00 69.06 82 VAL A O 1
ATOM 638 N N . VAL A 1 83 ? -15.311 -17.851 7.791 1.00 67.62 83 VAL A N 1
ATOM 639 C CA . VAL A 1 83 ? -14.727 -19.194 8.023 1.00 67.62 83 VAL A CA 1
ATOM 640 C C . VAL A 1 83 ? -13.805 -19.630 6.880 1.00 67.62 83 VAL A C 1
ATOM 642 O O . VAL A 1 83 ? -12.702 -20.121 7.130 1.00 67.62 83 VAL A O 1
ATOM 645 N N . LYS A 1 84 ? -14.215 -19.416 5.621 1.00 65.56 84 LYS A N 1
ATOM 646 C CA . LYS A 1 84 ? -13.412 -19.791 4.441 1.00 65.56 84 LYS A CA 1
ATOM 647 C C . LYS A 1 84 ? -12.095 -19.018 4.378 1.00 65.56 84 LYS A C 1
ATOM 649 O O . LYS A 1 84 ? -11.079 -19.577 3.973 1.00 65.56 84 LYS A O 1
ATOM 654 N N . THR A 1 85 ? -12.110 -17.762 4.818 1.00 67.31 85 THR A N 1
ATOM 655 C CA . THR A 1 85 ? -10.929 -16.897 4.878 1.00 67.31 85 THR A CA 1
ATOM 656 C C . THR A 1 85 ? -9.980 -17.348 5.987 1.00 67.31 85 THR A C 1
ATOM 658 O O . THR A 1 85 ? -8.782 -17.475 5.753 1.00 67.31 85 THR A O 1
ATOM 661 N N . PHE A 1 86 ? -10.494 -17.673 7.177 1.00 68.50 86 PHE A N 1
ATOM 662 C CA . PHE A 1 86 ? -9.663 -18.108 8.306 1.00 68.50 86 PHE A CA 1
ATOM 663 C C . PHE A 1 86 ? -9.043 -19.496 8.121 1.00 68.50 86 PHE A C 1
ATOM 665 O O . PHE A 1 86 ? -7.910 -19.713 8.552 1.00 68.50 86 PHE A O 1
ATOM 672 N N . ALA A 1 87 ? -9.731 -20.418 7.440 1.00 68.94 87 ALA A N 1
ATOM 673 C CA . ALA A 1 87 ? -9.217 -21.762 7.165 1.00 68.94 87 ALA A CA 1
ATOM 674 C C . ALA A 1 87 ? -7.869 -21.752 6.417 1.00 68.94 87 ALA A C 1
ATOM 676 O O . ALA A 1 87 ? -7.055 -22.652 6.606 1.00 68.94 87 ALA A O 1
ATOM 677 N N . GLN A 1 88 ? -7.603 -20.715 5.615 1.00 67.62 88 GLN A N 1
ATOM 678 C CA . GLN A 1 88 ? -6.354 -20.561 4.862 1.00 67.62 88 GLN A CA 1
ATOM 679 C C . GLN A 1 88 ? -5.147 -20.212 5.747 1.00 67.62 88 GLN A C 1
ATOM 681 O O . GLN A 1 88 ? -4.008 -20.474 5.365 1.00 67.62 88 GLN A O 1
ATOM 686 N N . PHE A 1 89 ? -5.381 -19.633 6.929 1.00 64.94 89 PHE A N 1
ATOM 687 C CA . PHE A 1 89 ? -4.327 -19.237 7.868 1.00 64.94 89 PHE A CA 1
ATOM 688 C C . PHE A 1 89 ? -3.975 -20.333 8.877 1.00 64.94 89 PHE A C 1
ATOM 690 O O . PHE A 1 89 ? -2.963 -20.222 9.570 1.00 64.94 89 PHE A O 1
ATOM 697 N N . LEU A 1 90 ? -4.784 -21.392 8.959 1.00 68.38 90 LEU A N 1
ATOM 698 C CA . LEU A 1 90 ? -4.521 -22.531 9.828 1.00 68.38 90 LEU A CA 1
ATOM 699 C C . LEU A 1 90 ? -3.597 -23.527 9.110 1.00 68.38 90 LEU A C 1
ATOM 701 O O . LEU A 1 90 ? -3.839 -23.863 7.949 1.00 68.38 90 LEU A O 1
ATOM 705 N N . PRO A 1 91 ? -2.537 -24.031 9.767 1.00 60.88 91 PRO A N 1
ATOM 706 C CA . PRO A 1 91 ? -1.646 -25.009 9.161 1.00 60.88 91 PRO A CA 1
ATOM 707 C C . PRO A 1 91 ? -2.399 -26.325 8.919 1.00 60.88 91 PRO A C 1
ATOM 709 O O . PRO A 1 91 ? -2.538 -27.161 9.812 1.00 60.88 91 PRO A O 1
ATOM 712 N N . LEU A 1 92 ? -2.879 -26.523 7.689 1.00 56.25 92 LEU A N 1
ATOM 713 C CA . LEU A 1 92 ? -3.433 -27.793 7.232 1.00 56.25 92 LEU A CA 1
ATOM 714 C C . LEU A 1 92 ? -2.296 -28.818 7.180 1.00 56.25 92 LEU A C 1
ATOM 716 O O . LEU A 1 92 ? -1.554 -28.909 6.199 1.00 56.25 92 LEU A O 1
ATOM 720 N N . LYS A 1 93 ? -2.149 -29.618 8.240 1.00 46.75 93 LYS A N 1
ATOM 721 C CA . LYS A 1 93 ? -1.434 -30.889 8.125 1.00 46.75 93 LYS A CA 1
ATOM 722 C C . LYS A 1 93 ? -2.190 -31.727 7.099 1.00 46.75 93 LYS A C 1
ATOM 724 O O . LYS A 1 93 ? -3.264 -32.243 7.392 1.00 46.75 93 LYS A O 1
ATOM 729 N N . LYS A 1 94 ? -1.628 -31.859 5.895 1.00 47.41 94 LYS A N 1
ATOM 730 C CA . LYS A 1 94 ? -2.036 -32.881 4.929 1.00 47.41 94 LYS A CA 1
ATOM 731 C C . LYS A 1 94 ? -1.677 -34.249 5.507 1.00 47.41 94 LYS A C 1
ATOM 733 O O . LYS A 1 94 ? -0.638 -34.810 5.178 1.00 47.41 94 LYS A O 1
ATOM 738 N N . ASN A 1 95 ? -2.530 -34.765 6.382 1.00 38.25 95 ASN A N 1
ATOM 739 C CA . ASN A 1 95 ? -2.626 -36.197 6.573 1.00 38.25 95 ASN A CA 1
ATOM 740 C C . ASN A 1 95 ? -3.580 -36.701 5.499 1.00 38.25 95 ASN A C 1
ATOM 742 O O . ASN A 1 95 ? -4.779 -36.439 5.527 1.00 38.25 95 ASN A O 1
ATOM 746 N N . THR A 1 96 ? -3.013 -37.367 4.505 1.00 42.50 96 THR A N 1
ATOM 747 C CA . THR A 1 96 ? -3.761 -38.225 3.599 1.00 42.50 96 THR A CA 1
ATOM 748 C C . THR A 1 96 ? -4.433 -39.328 4.422 1.00 42.50 96 THR A C 1
ATOM 750 O O . THR A 1 96 ? -3.792 -39.903 5.300 1.00 42.50 96 THR A O 1
ATOM 753 N N . ILE A 1 97 ? -5.671 -39.654 4.035 1.00 41.16 97 ILE A N 1
ATOM 754 C CA . ILE A 1 97 ? -6.524 -40.785 4.450 1.00 41.16 97 ILE A CA 1
ATOM 755 C C . ILE A 1 97 ? -7.541 -40.454 5.553 1.00 41.16 97 ILE A C 1
ATOM 757 O O . ILE A 1 97 ? -7.199 -40.296 6.722 1.00 41.16 97 ILE A O 1
ATOM 761 N N . GLY A 1 98 ? -8.816 -40.460 5.145 1.00 32.28 98 GLY A N 1
ATOM 762 C CA . GLY A 1 98 ? -9.977 -40.579 6.023 1.00 32.28 98 GLY A CA 1
ATOM 763 C C . GLY A 1 98 ? -11.186 -39.811 5.502 1.00 32.28 98 GLY A C 1
ATOM 764 O O . GLY A 1 98 ? -11.327 -38.633 5.802 1.00 32.28 98 GLY A O 1
ATOM 765 N N . GLU A 1 99 ? -12.054 -40.477 4.736 1.00 48.81 99 GLU A N 1
ATOM 766 C CA . GLU A 1 99 ? -13.453 -40.067 4.555 1.00 48.81 99 GLU A CA 1
ATOM 767 C C . GLU A 1 99 ? -14.053 -39.656 5.903 1.00 48.81 99 GLU A C 1
ATOM 769 O O . GLU A 1 99 ? -14.007 -40.419 6.868 1.00 48.81 99 GLU A O 1
ATOM 774 N N . THR A 1 100 ? -14.640 -38.464 5.996 1.00 30.36 100 THR A N 1
ATOM 775 C CA . THR A 1 100 ? -15.684 -38.218 6.996 1.00 30.36 100 THR A CA 1
ATOM 776 C C . THR A 1 100 ? -16.663 -37.165 6.489 1.00 30.36 100 THR A C 1
ATOM 778 O O . THR A 1 100 ? -16.404 -35.969 6.520 1.00 30.36 100 THR A O 1
ATOM 781 N N . MET A 1 101 ? -17.763 -37.709 5.964 1.00 31.80 101 MET A N 1
ATOM 782 C CA . MET A 1 101 ? -19.146 -37.231 5.951 1.00 31.80 101 MET A CA 1
ATOM 783 C C . MET A 1 101 ? -19.404 -35.735 5.753 1.00 31.80 101 MET A C 1
ATOM 785 O O . MET A 1 101 ? -19.344 -34.926 6.677 1.00 31.80 101 MET A O 1
ATOM 789 N N . GLU A 1 102 ? -19.899 -35.437 4.553 1.00 41.56 102 GLU A N 1
ATOM 790 C CA . GLU A 1 102 ? -20.951 -34.446 4.371 1.00 41.56 102 GLU A CA 1
ATOM 791 C C . GLU A 1 102 ? -22.122 -34.761 5.315 1.00 41.56 102 GLU A C 1
ATOM 793 O O . GLU A 1 102 ? -22.707 -35.844 5.268 1.00 41.56 102 GLU A O 1
ATOM 798 N N . VAL A 1 103 ? -22.484 -33.797 6.157 1.00 29.88 103 VAL A N 1
ATOM 799 C CA . VAL A 1 103 ? -23.841 -33.697 6.693 1.00 29.88 103 VAL A CA 1
ATOM 800 C C . VAL A 1 103 ? -24.351 -32.325 6.289 1.00 29.88 103 VAL A C 1
ATOM 802 O O . VAL A 1 103 ? -24.104 -31.320 6.951 1.00 29.88 103 VAL A O 1
ATOM 805 N N . PHE A 1 104 ? -25.027 -32.299 5.143 1.00 30.48 104 PHE A N 1
ATOM 806 C CA . PHE A 1 104 ? -25.983 -31.252 4.821 1.00 30.48 104 PHE A CA 1
ATOM 807 C C . PHE A 1 104 ? -27.123 -31.309 5.841 1.00 30.48 104 PHE A C 1
ATOM 809 O O . PHE A 1 104 ? -27.675 -32.381 6.088 1.00 30.48 104 PHE A O 1
ATOM 816 N N . HIS A 1 105 ? -27.551 -30.153 6.343 1.00 29.55 105 HIS A N 1
ATOM 817 C CA . HIS A 1 105 ? -28.985 -29.939 6.461 1.00 29.55 105 HIS A CA 1
ATOM 818 C C . HIS A 1 105 ? -29.393 -28.872 5.458 1.00 29.55 105 HIS A C 1
ATOM 820 O O . HIS A 1 105 ? -29.034 -27.703 5.560 1.00 29.55 105 HIS A O 1
ATOM 826 N N . ASP A 1 106 ? -30.097 -29.368 4.450 1.00 33.28 106 ASP A N 1
ATOM 827 C CA . ASP A 1 106 ? -30.865 -28.631 3.472 1.00 33.28 106 ASP A CA 1
ATOM 828 C C . ASP A 1 106 ? -31.879 -27.740 4.206 1.00 33.28 106 ASP A C 1
ATOM 830 O O . ASP A 1 106 ? -32.661 -28.204 5.039 1.00 33.28 106 ASP A O 1
ATOM 834 N N . THR A 1 107 ? -31.849 -26.442 3.942 1.00 26.62 107 THR A N 1
ATOM 835 C CA . THR A 1 107 ? -33.000 -25.573 4.175 1.00 26.62 107 THR A CA 1
ATOM 836 C C . THR A 1 107 ? -33.042 -24.619 3.003 1.00 26.62 107 THR A C 1
ATOM 838 O O . THR A 1 107 ? -32.250 -23.684 2.906 1.00 26.62 107 THR A O 1
ATOM 841 N N . GLN A 1 108 ? -33.952 -24.915 2.083 1.00 40.75 108 GLN A N 1
ATOM 842 C CA . GLN A 1 108 ? -34.361 -23.978 1.056 1.00 40.75 108 GLN A CA 1
ATOM 843 C C . GLN A 1 108 ? -34.978 -22.760 1.737 1.00 40.75 108 GLN A C 1
ATOM 845 O O . GLN A 1 108 ? -35.912 -22.910 2.524 1.00 40.75 108 GLN A O 1
ATOM 850 N N . ILE A 1 109 ? -34.454 -21.572 1.442 1.00 29.73 109 ILE A N 1
ATOM 851 C CA . ILE A 1 109 ? -35.157 -20.315 1.676 1.00 29.73 109 ILE A CA 1
ATOM 852 C C . ILE A 1 109 ? -35.007 -19.480 0.412 1.00 29.73 109 ILE A C 1
ATOM 854 O O . ILE A 1 109 ? -33.910 -19.281 -0.107 1.00 29.73 109 ILE A O 1
ATOM 858 N N . GLU A 1 110 ? -36.178 -19.105 -0.072 1.00 29.78 110 GLU A N 1
ATOM 859 C CA . GLU A 1 110 ? -36.504 -18.385 -1.287 1.00 29.78 110 GLU A CA 1
ATOM 860 C C . GLU A 1 110 ? -35.894 -16.979 -1.318 1.00 29.78 110 GLU A C 1
ATOM 862 O O . GLU A 1 110 ? -35.724 -16.322 -0.288 1.00 29.78 110 GLU A O 1
ATOM 867 N N . ASP A 1 111 ? -35.609 -16.521 -2.536 1.00 34.28 111 ASP A N 1
ATOM 868 C CA . ASP A 1 111 ? -35.313 -15.129 -2.851 1.00 34.28 111 ASP A CA 1
ATOM 869 C C . ASP A 1 111 ? -36.464 -14.224 -2.382 1.00 34.28 111 ASP A C 1
ATOM 871 O O . ASP A 1 111 ? -37.612 -14.408 -2.791 1.00 34.28 111 ASP A O 1
ATOM 875 N N . VAL A 1 112 ? -36.160 -13.204 -1.575 1.00 32.06 112 VAL A N 1
ATOM 876 C CA . VAL A 1 112 ? -37.080 -12.086 -1.327 1.00 32.06 112 VAL A CA 1
ATOM 877 C C . VAL A 1 112 ? -36.408 -10.788 -1.756 1.00 32.06 112 VAL A C 1
ATOM 879 O O . VAL A 1 112 ? -35.566 -10.227 -1.062 1.00 32.06 112 VAL A O 1
ATOM 882 N N . GLU A 1 113 ? -36.796 -10.403 -2.970 1.00 33.53 113 GLU A N 1
ATOM 883 C CA . GLU A 1 113 ? -36.949 -9.064 -3.546 1.00 33.53 113 GLU A CA 1
ATOM 884 C C . GLU A 1 113 ? -36.132 -7.917 -2.931 1.00 33.53 113 GLU A C 1
ATOM 886 O O . GLU A 1 113 ? -36.566 -7.230 -2.005 1.00 33.53 113 GLU A O 1
ATOM 891 N N . ASP A 1 114 ? -35.006 -7.612 -3.583 1.00 31.27 114 ASP A N 1
ATOM 892 C CA . ASP A 1 114 ? -34.464 -6.256 -3.589 1.00 31.27 114 ASP A CA 1
ATOM 893 C C . ASP A 1 114 ? -35.198 -5.431 -4.663 1.00 31.27 114 ASP A C 1
ATOM 895 O O . ASP A 1 114 ? -35.219 -5.756 -5.857 1.00 31.27 114 ASP A O 1
ATOM 899 N N . VAL A 1 115 ? -35.872 -4.380 -4.207 1.00 32.28 115 VAL A N 1
ATOM 900 C CA . VAL A 1 115 ? -36.722 -3.492 -5.001 1.00 32.28 115 VAL A CA 1
ATOM 901 C C . VAL A 1 115 ? -35.883 -2.707 -6.006 1.00 32.28 115 VAL A C 1
ATOM 903 O O . VAL A 1 115 ? -35.174 -1.760 -5.673 1.00 32.28 115 VAL A O 1
ATOM 906 N N . THR A 1 116 ? -36.045 -3.042 -7.282 1.00 36.34 116 THR A N 1
ATOM 907 C CA . THR A 1 116 ? -35.649 -2.181 -8.402 1.00 36.34 116 THR A CA 1
ATOM 908 C C . THR A 1 116 ? -36.784 -1.221 -8.761 1.00 36.34 116 THR A C 1
ATOM 910 O O . THR A 1 116 ? -37.941 -1.634 -8.843 1.00 36.34 116 THR A O 1
ATOM 913 N N . PRO A 1 117 ? -36.467 0.021 -9.167 1.00 35.94 117 PRO A N 1
ATOM 914 C CA . PRO A 1 117 ? -37.216 0.663 -10.236 1.00 35.94 117 PRO A CA 1
ATOM 915 C C . PRO A 1 117 ? -36.417 0.596 -11.536 1.00 35.94 117 PRO A C 1
ATOM 917 O O . PRO A 1 117 ? -35.359 1.200 -11.703 1.00 35.94 117 PRO A O 1
ATOM 920 N N . SER A 1 118 ? -36.995 -0.165 -12.457 1.00 33.22 118 SER A N 1
ATOM 921 C CA . SER A 1 118 ? -36.639 -0.347 -13.859 1.00 33.22 118 SER A CA 1
ATOM 922 C C . SER A 1 118 ? -36.216 0.921 -14.616 1.00 33.22 118 SER A C 1
ATOM 924 O O . SER A 1 118 ? -36.940 1.915 -14.652 1.00 33.22 118 SER A O 1
ATOM 926 N N . LYS A 1 119 ? -35.188 0.769 -15.461 1.00 36.16 119 LYS A N 1
ATOM 927 C CA . LYS A 1 119 ? -35.341 1.092 -16.887 1.00 36.16 119 LYS A CA 1
ATOM 928 C C . LYS A 1 119 ? -34.705 -0.008 -17.741 1.00 36.16 119 LYS A C 1
ATOM 930 O O . LYS A 1 119 ? -33.529 -0.322 -17.610 1.00 36.16 119 LYS A O 1
ATOM 935 N N . ALA A 1 120 ? -35.555 -0.625 -18.553 1.00 36.00 120 ALA A N 1
ATOM 936 C CA . ALA A 1 120 ? -35.331 -1.866 -19.273 1.00 36.00 120 ALA A CA 1
ATOM 937 C C . ALA A 1 120 ? -34.361 -1.752 -20.469 1.00 36.00 120 ALA A C 1
ATOM 939 O O . ALA A 1 120 ? -34.485 -0.851 -21.294 1.00 36.00 120 ALA A O 1
ATOM 940 N N . LEU A 1 121 ? -33.459 -2.741 -20.519 1.00 35.66 121 LEU A N 1
ATOM 941 C CA . LEU A 1 121 ? -33.106 -3.666 -21.613 1.00 35.66 121 LEU A CA 1
ATOM 942 C C . LEU A 1 121 ? -32.805 -3.123 -23.019 1.00 35.66 121 LEU A C 1
ATOM 944 O O . LEU A 1 121 ? -33.697 -2.646 -23.707 1.00 35.66 121 LEU A O 1
ATOM 948 N N . LEU A 1 122 ? -31.613 -3.480 -23.519 1.00 29.45 122 LEU A N 1
ATOM 949 C CA . LEU A 1 122 ? -31.477 -4.476 -24.596 1.00 29.45 122 LEU A CA 1
ATOM 950 C C . LEU A 1 122 ? -30.200 -5.334 -24.402 1.00 29.45 122 LEU A C 1
ATOM 952 O O . LEU A 1 122 ? -29.264 -4.887 -23.739 1.00 29.45 122 LEU A O 1
ATOM 956 N N . PRO A 1 123 ? -30.174 -6.577 -24.927 1.00 40.31 123 PRO A N 1
ATOM 957 C CA . PRO A 1 123 ? -29.217 -7.609 -24.549 1.00 40.31 123 PRO A CA 1
ATOM 958 C C . PRO A 1 123 ? -27.942 -7.525 -25.392 1.00 40.31 123 PRO A C 1
ATOM 960 O O . PRO A 1 123 ? -27.996 -7.549 -26.621 1.00 40.31 123 PRO A O 1
ATOM 963 N N . VAL A 1 124 ? -26.784 -7.497 -24.735 1.00 29.45 124 VAL A N 1
ATOM 964 C CA . VAL A 1 124 ? -25.489 -7.717 -25.386 1.00 29.45 124 VAL A CA 1
ATOM 965 C C . VAL A 1 124 ? -24.834 -8.927 -24.734 1.00 29.45 124 VAL A C 1
ATOM 967 O O . VAL A 1 124 ? -24.909 -9.121 -23.522 1.00 29.45 124 VAL A O 1
ATOM 970 N N . LYS A 1 125 ? -24.297 -9.791 -25.596 1.00 33.50 125 LYS A N 1
ATOM 971 C CA . LYS A 1 125 ? -23.634 -11.058 -25.287 1.00 33.50 125 LYS A CA 1
ATOM 972 C C . LYS A 1 125 ? -22.703 -10.937 -24.080 1.00 33.50 125 LYS A C 1
ATOM 974 O O . LYS A 1 125 ? -21.951 -9.976 -23.972 1.00 33.50 125 LYS A O 1
ATOM 979 N N . ARG A 1 126 ? -22.740 -11.968 -23.229 1.00 46.34 126 ARG A N 1
ATOM 980 C CA . ARG A 1 126 ? -21.734 -12.220 -22.195 1.00 46.34 126 ARG A CA 1
ATOM 981 C C . ARG A 1 126 ? -20.353 -12.248 -22.842 1.00 46.34 126 ARG A C 1
ATOM 983 O O . ARG A 1 126 ? -20.052 -13.165 -23.602 1.00 46.34 126 ARG A O 1
ATOM 990 N N . GLU A 1 127 ? -19.549 -11.262 -22.496 1.00 37.28 127 GLU A N 1
ATOM 991 C CA . GLU A 1 127 ? -18.103 -11.384 -22.440 1.00 37.28 127 GLU A CA 1
ATOM 992 C C . GLU A 1 127 ? -17.746 -11.278 -20.960 1.00 37.28 127 GLU A C 1
ATOM 994 O O . GLU A 1 127 ? -18.146 -10.333 -20.277 1.00 37.28 127 GLU A O 1
ATOM 999 N N . ASP A 1 128 ? -17.079 -12.311 -20.452 1.00 39.62 128 ASP A N 1
ATOM 1000 C CA . ASP A 1 128 ? -16.568 -12.382 -19.091 1.00 39.62 128 ASP A CA 1
ATOM 1001 C C . ASP A 1 128 ? -15.532 -11.271 -18.873 1.00 39.62 128 ASP A C 1
ATOM 1003 O O . ASP A 1 128 ? -14.337 -11.448 -19.112 1.00 39.62 128 ASP A O 1
ATOM 1007 N N . LEU A 1 129 ? -15.973 -10.106 -18.406 1.00 39.19 129 LEU A N 1
ATOM 1008 C CA . LEU A 1 129 ? -15.071 -9.120 -17.830 1.00 39.19 129 LEU A CA 1
ATOM 1009 C C . LEU A 1 129 ? -14.834 -9.506 -16.375 1.00 39.19 129 LEU A C 1
ATOM 1011 O O . LEU A 1 129 ? -15.531 -9.078 -15.459 1.00 39.19 129 LEU A O 1
ATOM 1015 N N . VAL A 1 130 ? -13.820 -10.350 -16.187 1.00 39.38 130 VAL A N 1
ATOM 1016 C CA . VAL A 1 130 ? -13.046 -10.393 -14.947 1.00 39.38 130 VAL A CA 1
ATOM 1017 C C . VAL A 1 130 ? -12.740 -8.946 -14.573 1.00 39.38 130 VAL A C 1
ATOM 1019 O O . VAL A 1 130 ? -12.142 -8.224 -15.372 1.00 39.38 130 VAL A O 1
ATOM 1022 N N . ASP A 1 131 ? -13.155 -8.522 -13.383 1.00 42.34 131 ASP A N 1
ATOM 1023 C CA . ASP A 1 131 ? -12.761 -7.245 -12.795 1.00 42.34 131 ASP A CA 1
ATOM 1024 C C . ASP A 1 131 ? -11.227 -7.269 -12.619 1.00 42.34 131 ASP A C 1
ATOM 1026 O O . ASP A 1 131 ? -10.691 -7.694 -11.595 1.00 42.34 131 ASP A O 1
ATOM 1030 N N . LYS A 1 132 ? -10.491 -6.907 -13.681 1.00 52.81 132 LYS A N 1
ATOM 1031 C CA . LYS A 1 132 ? -9.024 -6.818 -13.737 1.00 52.81 132 LYS A CA 1
ATOM 1032 C C . LYS A 1 132 ? -8.578 -5.586 -12.949 1.00 52.81 132 LYS A C 1
ATOM 1034 O O . LYS A 1 132 ? -7.977 -4.676 -13.512 1.00 52.81 132 LYS A O 1
ATOM 1039 N N . ASN A 1 133 ? -8.907 -5.495 -11.664 1.00 60.59 133 ASN A N 1
ATOM 1040 C CA . ASN A 1 133 ? -8.367 -4.422 -10.842 1.00 60.59 133 ASN A CA 1
ATOM 1041 C C . ASN A 1 133 ? -6.920 -4.807 -10.487 1.00 60.59 133 ASN A C 1
ATOM 1043 O O . ASN A 1 133 ? -6.722 -5.783 -9.759 1.00 60.59 133 ASN A O 1
ATOM 1047 N N . PRO A 1 134 ? -5.904 -4.117 -11.034 1.00 75.50 134 PRO A N 1
ATOM 1048 C CA . PRO A 1 134 ? -4.518 -4.543 -10.901 1.00 75.50 134 PRO A CA 1
ATOM 1049 C C . PRO A 1 134 ? -4.075 -4.497 -9.437 1.00 75.50 134 PRO A C 1
ATOM 1051 O O . PRO A 1 134 ? -4.182 -3.456 -8.780 1.00 75.50 134 PRO A O 1
ATOM 1054 N N . ASN A 1 135 ? -3.574 -5.621 -8.918 1.00 86.00 135 ASN A N 1
ATOM 1055 C CA . ASN A 1 135 ? -3.157 -5.733 -7.528 1.00 86.00 135 ASN A CA 1
ATOM 1056 C C . ASN A 1 135 ? -1.643 -5.509 -7.401 1.00 86.00 135 ASN A C 1
ATOM 1058 O O . ASN A 1 135 ? -0.838 -6.069 -8.139 1.00 86.00 135 ASN A O 1
ATOM 1062 N N . ILE A 1 136 ? -1.226 -4.713 -6.416 1.00 91.44 136 ILE A N 1
ATOM 1063 C CA . ILE A 1 136 ? 0.195 -4.478 -6.126 1.00 91.44 136 ILE A CA 1
ATOM 1064 C C . ILE A 1 136 ? 0.954 -5.770 -5.766 1.00 91.44 136 ILE A C 1
ATOM 1066 O O . ILE A 1 136 ? 2.159 -5.868 -5.999 1.00 91.44 136 ILE A O 1
ATOM 1070 N N . ASN A 1 137 ? 0.244 -6.783 -5.261 1.00 89.19 137 ASN A N 1
ATOM 1071 C CA . ASN A 1 137 ? 0.784 -8.108 -4.946 1.00 89.19 137 ASN A CA 1
ATOM 1072 C C . ASN A 1 137 ? 1.126 -8.945 -6.191 1.00 89.19 137 ASN A C 1
ATOM 1074 O O . ASN A 1 137 ? 1.824 -9.951 -6.076 1.00 89.19 137 ASN A O 1
ATOM 1078 N N . ASP A 1 138 ? 0.682 -8.531 -7.379 1.00 89.44 138 ASP A N 1
ATOM 1079 C CA . ASP A 1 138 ? 1.096 -9.159 -8.634 1.00 89.44 138 ASP A CA 1
ATOM 1080 C C . ASP A 1 138 ? 2.493 -8.672 -9.064 1.00 89.44 138 ASP A C 1
ATOM 1082 O O . ASP A 1 138 ? 3.237 -9.399 -9.725 1.00 89.44 138 ASP A O 1
ATOM 1086 N N . ILE A 1 139 ? 2.895 -7.470 -8.620 1.00 93.12 139 ILE A N 1
ATOM 1087 C CA . ILE A 1 139 ? 4.206 -6.871 -8.914 1.00 93.12 139 ILE A CA 1
ATOM 1088 C C . ILE A 1 139 ? 5.291 -7.381 -7.964 1.00 93.12 139 ILE A C 1
ATOM 1090 O O . ILE A 1 139 ? 6.406 -7.676 -8.404 1.00 93.12 139 ILE A O 1
ATOM 1094 N N . PHE A 1 140 ? 4.993 -7.486 -6.668 1.00 93.31 140 PHE A N 1
ATOM 1095 C CA . PHE A 1 140 ? 5.958 -7.891 -5.643 1.00 93.31 140 PHE A CA 1
ATOM 1096 C C . PHE A 1 140 ? 5.593 -9.241 -5.045 1.00 93.31 140 PHE A C 1
ATOM 1098 O O . PHE A 1 140 ? 4.444 -9.493 -4.699 1.00 93.31 140 PHE A O 1
ATOM 1105 N N . LYS A 1 141 ? 6.597 -10.096 -4.862 1.00 88.44 141 LYS A N 1
ATOM 1106 C CA . LYS A 1 141 ? 6.437 -11.390 -4.197 1.00 88.44 141 LYS A CA 1
ATOM 1107 C C . LYS A 1 141 ? 7.432 -11.525 -3.059 1.00 88.44 141 LYS A C 1
ATOM 1109 O O . LYS A 1 141 ? 8.499 -10.915 -3.063 1.00 88.44 141 LYS A O 1
ATOM 1114 N N . VAL A 1 142 ? 7.085 -12.364 -2.094 1.00 87.31 142 VAL A N 1
ATOM 1115 C CA . VAL A 1 142 ? 7.947 -12.682 -0.956 1.00 87.31 142 VAL A CA 1
ATOM 1116 C C . VAL A 1 142 ? 8.620 -14.029 -1.199 1.00 87.31 142 VAL A C 1
ATOM 1118 O O . VAL A 1 142 ? 7.979 -14.990 -1.631 1.00 87.31 142 VAL A O 1
ATOM 1121 N N . ARG A 1 143 ? 9.926 -14.107 -0.942 1.00 84.06 143 ARG A N 1
ATOM 1122 C CA . ARG A 1 143 ? 10.712 -15.343 -0.959 1.00 84.06 143 ARG A CA 1
ATOM 1123 C C . ARG A 1 143 ? 11.264 -15.607 0.443 1.00 84.06 143 ARG A C 1
ATOM 1125 O O . ARG A 1 143 ? 11.928 -14.750 1.014 1.00 84.06 143 ARG A O 1
ATOM 1132 N N . GLY A 1 144 ? 11.043 -16.816 0.962 1.00 78.12 144 GLY A N 1
ATOM 1133 C CA . GLY A 1 144 ? 11.616 -17.257 2.240 1.00 78.12 144 GLY A CA 1
ATOM 1134 C C . GLY A 1 144 ? 11.225 -16.363 3.423 1.00 78.12 144 GLY A C 1
ATOM 1135 O O . GLY A 1 144 ? 10.056 -16.005 3.564 1.00 78.12 144 GLY A O 1
ATOM 1136 N N . ASP A 1 145 ? 12.217 -16.002 4.242 1.00 66.81 145 ASP A N 1
ATOM 1137 C CA . ASP A 1 145 ? 12.093 -15.250 5.501 1.00 66.81 145 ASP A CA 1
ATOM 1138 C C . ASP A 1 145 ? 11.832 -13.746 5.283 1.00 66.81 145 ASP A C 1
ATOM 1140 O O . ASP A 1 145 ? 12.524 -12.890 5.834 1.00 66.81 145 ASP A O 1
ATOM 1144 N N . ASN A 1 146 ? 10.815 -13.415 4.484 1.00 70.69 146 ASN A N 1
ATOM 1145 C CA . ASN A 1 146 ? 10.361 -12.047 4.214 1.00 70.69 146 ASN A CA 1
ATOM 1146 C C . ASN A 1 146 ? 11.208 -11.235 3.208 1.00 70.69 146 ASN A C 1
ATOM 1148 O O . ASN A 1 146 ? 11.150 -10.005 3.205 1.00 70.69 146 ASN A O 1
ATOM 1152 N N . ASP A 1 147 ? 11.971 -11.888 2.321 1.00 82.06 147 ASP A N 1
ATOM 1153 C CA . ASP A 1 147 ? 12.707 -11.181 1.265 1.00 82.06 147 ASP A CA 1
ATOM 1154 C C . ASP A 1 147 ? 11.763 -10.798 0.116 1.00 82.06 147 ASP A C 1
ATOM 1156 O O . ASP A 1 147 ? 11.313 -11.647 -0.661 1.00 82.06 147 ASP A O 1
ATOM 1160 N N . ILE A 1 148 ? 11.432 -9.510 0.028 1.00 91.06 148 ILE A N 1
ATOM 1161 C CA . ILE A 1 148 ? 10.587 -8.959 -1.034 1.00 91.06 148 ILE A CA 1
ATOM 1162 C C . ILE A 1 148 ? 11.419 -8.848 -2.313 1.00 91.06 148 ILE A C 1
ATOM 1164 O O . ILE A 1 148 ? 12.473 -8.208 -2.332 1.00 91.06 148 ILE A O 1
ATOM 1168 N N . TYR A 1 149 ? 10.923 -9.428 -3.404 1.00 91.19 149 TYR A N 1
ATOM 1169 C CA . TYR A 1 149 ? 11.526 -9.313 -4.725 1.00 91.19 149 TYR A CA 1
ATOM 1170 C C . TYR A 1 149 ? 10.518 -8.815 -5.760 1.00 91.19 149 TYR A C 1
ATOM 1172 O O . TYR A 1 149 ? 9.307 -9.024 -5.649 1.00 91.19 149 TYR A O 1
ATOM 1180 N N . LEU A 1 150 ? 11.048 -8.148 -6.783 1.00 93.69 150 LEU A N 1
ATOM 1181 C CA . LEU A 1 150 ? 10.272 -7.685 -7.922 1.00 93.69 150 LEU A CA 1
ATOM 1182 C C . LEU A 1 150 ? 9.958 -8.875 -8.838 1.00 93.69 150 LEU A C 1
ATOM 1184 O O . LEU A 1 150 ? 10.874 -9.470 -9.407 1.00 93.69 150 LEU A O 1
ATOM 1188 N N . HIS A 1 151 ? 8.681 -9.238 -8.942 1.00 90.81 151 HIS A N 1
ATOM 1189 C CA . HIS A 1 151 ? 8.213 -10.304 -9.821 1.00 90.81 151 HIS A CA 1
ATOM 1190 C C . HIS A 1 151 ? 7.885 -9.773 -11.217 1.00 90.81 151 HIS A C 1
ATOM 1192 O O . HIS A 1 151 ? 8.373 -10.331 -12.198 1.00 90.81 151 HIS A O 1
ATOM 1198 N N . GLU A 1 152 ? 7.124 -8.678 -11.296 1.00 91.19 152 GLU A N 1
ATOM 1199 C CA . GLU A 1 152 ? 6.842 -7.997 -12.560 1.00 91.19 152 GLU A CA 1
ATOM 1200 C C . GLU A 1 152 ? 7.975 -7.023 -12.893 1.00 91.19 152 GLU A C 1
ATOM 1202 O O . GLU A 1 152 ? 8.209 -6.044 -12.186 1.00 91.19 152 GLU A O 1
ATOM 1207 N N . THR A 1 153 ? 8.707 -7.305 -13.967 1.00 91.06 153 THR A N 1
ATOM 1208 C CA . THR A 1 153 ? 9.886 -6.518 -14.368 1.00 91.06 153 THR A CA 1
ATOM 1209 C C . THR A 1 153 ? 9.563 -5.464 -15.422 1.00 91.06 153 THR A C 1
ATOM 1211 O O . THR A 1 153 ? 10.358 -4.547 -15.629 1.00 91.06 153 THR A O 1
ATOM 1214 N N . SER A 1 154 ? 8.406 -5.558 -16.081 1.00 91.12 154 SER A N 1
ATOM 1215 C CA . SER A 1 154 ? 7.953 -4.598 -17.080 1.00 91.12 154 SER A CA 1
ATOM 1216 C C . SER A 1 154 ? 7.132 -3.496 -16.417 1.00 91.12 154 SER A C 1
ATOM 1218 O O . SER A 1 154 ? 5.909 -3.540 -16.355 1.00 91.12 154 SER A O 1
ATOM 1220 N N . LEU A 1 155 ? 7.818 -2.464 -15.920 1.00 93.88 155 LEU A N 1
ATOM 1221 C CA . LEU A 1 155 ? 7.166 -1.331 -15.245 1.00 93.88 155 LEU A CA 1
ATOM 1222 C C . LEU A 1 155 ? 6.663 -0.235 -16.206 1.00 93.88 155 LEU A C 1
ATOM 1224 O O . LEU A 1 155 ? 6.253 0.844 -15.758 1.00 93.88 155 LEU A O 1
ATOM 1228 N N . LYS A 1 156 ? 6.726 -0.499 -17.520 1.00 93.38 156 LYS A N 1
ATOM 1229 C CA . LYS A 1 156 ? 6.337 0.415 -18.608 1.00 93.38 156 LYS A CA 1
ATOM 1230 C C . LYS A 1 156 ? 7.009 1.780 -18.468 1.00 93.38 156 LYS A C 1
ATOM 1232 O O . LYS A 1 156 ? 6.362 2.831 -18.485 1.00 93.38 156 LYS A O 1
ATOM 1237 N N . ALA A 1 157 ? 8.318 1.752 -18.237 1.00 93.50 157 ALA A N 1
ATOM 1238 C CA . ALA A 1 157 ? 9.103 2.942 -17.952 1.00 93.50 157 ALA A CA 1
ATOM 1239 C C . ALA A 1 157 ? 9.685 3.539 -19.236 1.00 93.50 157 ALA A C 1
ATOM 1241 O O . ALA A 1 157 ? 9.960 2.837 -20.203 1.00 93.50 157 ALA A O 1
ATOM 1242 N N . ASN A 1 158 ? 9.932 4.848 -19.232 1.00 92.38 158 ASN A N 1
ATOM 1243 C CA . ASN A 1 158 ? 10.521 5.553 -20.378 1.00 92.38 158 ASN A CA 1
ATOM 1244 C C . ASN A 1 158 ? 12.045 5.685 -20.309 1.00 92.38 158 ASN A C 1
ATOM 1246 O O . ASN A 1 158 ? 12.692 6.069 -21.279 1.00 92.38 158 ASN A O 1
ATOM 1250 N N . SER A 1 159 ? 12.630 5.441 -19.140 1.00 92.94 159 SER A N 1
ATOM 1251 C CA . SER A 1 159 ? 14.072 5.523 -18.913 1.00 92.94 159 SER A CA 1
ATOM 1252 C C . SER A 1 159 ? 14.449 4.790 -17.630 1.00 92.94 159 SER A C 1
ATOM 1254 O O . SER A 1 159 ? 13.597 4.572 -16.772 1.00 92.94 159 SER A O 1
ATOM 1256 N N . LYS A 1 160 ? 15.745 4.525 -17.428 1.00 92.25 160 LYS A N 1
ATOM 1257 C CA . LYS A 1 160 ? 16.276 3.989 -16.162 1.00 92.25 160 LYS A CA 1
ATOM 1258 C C . LYS A 1 160 ? 15.833 4.795 -14.930 1.00 92.25 160 LYS A C 1
ATOM 1260 O O . LYS A 1 160 ? 15.546 4.224 -13.883 1.00 92.25 160 LYS A O 1
ATOM 1265 N N . VAL A 1 161 ? 15.808 6.126 -15.039 1.00 93.31 161 VAL A N 1
ATOM 1266 C CA . VAL A 1 161 ? 15.451 7.019 -13.921 1.00 93.31 161 VAL A CA 1
ATOM 1267 C C . VAL A 1 161 ? 13.952 6.957 -13.635 1.00 93.31 161 VAL A C 1
ATOM 1269 O O . VAL A 1 161 ? 13.560 6.883 -12.474 1.00 93.31 161 VAL A O 1
ATOM 1272 N N . ASP A 1 162 ? 13.129 6.945 -14.687 1.00 93.75 162 ASP A N 1
ATOM 1273 C CA . ASP A 1 162 ? 11.677 6.755 -14.582 1.00 93.75 162 ASP A CA 1
ATOM 1274 C C . ASP A 1 162 ? 11.348 5.383 -13.982 1.00 93.75 162 ASP A C 1
ATOM 1276 O O . ASP A 1 162 ? 10.549 5.290 -13.058 1.00 93.75 162 ASP A O 1
ATOM 1280 N N . TYR A 1 163 ? 12.049 4.335 -14.419 1.00 94.88 163 TYR A N 1
ATOM 1281 C CA . TYR A 1 163 ? 11.921 2.988 -13.874 1.00 94.88 163 TYR A CA 1
ATOM 1282 C C . TYR A 1 163 ? 12.231 2.954 -12.377 1.00 94.88 163 TYR A C 1
ATOM 1284 O O . TYR A 1 163 ? 11.436 2.447 -11.590 1.00 94.88 163 TYR A O 1
ATOM 1292 N N . ALA A 1 164 ? 13.367 3.529 -11.966 1.00 94.88 164 ALA A N 1
ATOM 1293 C CA . ALA A 1 164 ? 13.744 3.594 -10.558 1.00 94.88 164 ALA A CA 1
ATOM 1294 C C . ALA A 1 164 ? 12.709 4.369 -9.729 1.00 94.88 164 ALA A C 1
ATOM 1296 O O . ALA A 1 164 ? 12.324 3.911 -8.658 1.00 94.88 164 ALA A O 1
ATOM 1297 N N . GLY A 1 165 ? 12.208 5.497 -10.242 1.00 95.06 165 GLY A N 1
ATOM 1298 C CA . GLY A 1 165 ? 11.160 6.279 -9.588 1.00 95.06 165 GLY A CA 1
ATOM 1299 C C . GLY A 1 165 ? 9.833 5.525 -9.452 1.00 95.06 165 GLY A C 1
ATOM 1300 O O . GLY A 1 165 ? 9.266 5.475 -8.360 1.00 95.06 165 GLY A O 1
ATOM 1301 N N . ARG A 1 166 ? 9.358 4.890 -10.533 1.00 95.81 166 ARG A N 1
ATOM 1302 C CA . ARG A 1 166 ? 8.163 4.025 -10.540 1.00 95.81 166 ARG A CA 1
ATOM 1303 C C . ARG A 1 166 ? 8.295 2.909 -9.513 1.00 95.81 166 ARG A C 1
ATOM 1305 O O . ARG A 1 166 ? 7.417 2.756 -8.669 1.00 95.81 166 ARG A O 1
ATOM 1312 N N . LEU A 1 167 ? 9.419 2.194 -9.539 1.00 96.31 167 LEU A N 1
ATOM 1313 C CA . LEU A 1 167 ? 9.701 1.103 -8.614 1.00 96.31 167 LEU A CA 1
ATOM 1314 C C . LEU A 1 167 ? 9.684 1.573 -7.156 1.00 96.31 167 LEU A C 1
ATOM 1316 O O . LEU A 1 167 ? 9.104 0.897 -6.313 1.00 96.31 167 LEU A O 1
ATOM 1320 N N . THR A 1 168 ? 10.266 2.734 -6.848 1.00 96.56 168 THR A N 1
ATOM 1321 C CA . THR A 1 168 ? 10.234 3.294 -5.491 1.00 96.56 168 THR A CA 1
ATOM 1322 C C . THR A 1 168 ? 8.814 3.593 -5.026 1.00 96.56 168 THR A C 1
ATOM 1324 O O . THR A 1 168 ? 8.445 3.193 -3.926 1.00 96.56 168 THR A O 1
ATOM 1327 N N . ILE A 1 169 ? 8.004 4.268 -5.845 1.00 97.50 169 ILE A N 1
ATOM 1328 C CA . ILE A 1 169 ? 6.621 4.608 -5.480 1.00 97.50 169 ILE A CA 1
ATOM 1329 C C . ILE A 1 169 ? 5.770 3.343 -5.304 1.00 97.50 169 ILE A C 1
ATOM 1331 O O . ILE A 1 169 ? 5.042 3.232 -4.320 1.00 97.50 169 ILE A O 1
ATOM 1335 N N . LEU A 1 170 ? 5.912 2.364 -6.202 1.00 97.25 170 LEU A N 1
ATOM 1336 C CA . LEU A 1 170 ? 5.226 1.074 -6.108 1.00 97.25 170 LEU A CA 1
ATOM 1337 C C . LEU A 1 170 ? 5.665 0.279 -4.870 1.00 97.25 170 LEU A C 1
ATOM 1339 O O . LEU A 1 170 ? 4.818 -0.296 -4.195 1.00 97.25 170 LEU A O 1
ATOM 1343 N N . TYR A 1 171 ? 6.956 0.292 -4.526 1.00 96.62 171 TYR A N 1
ATOM 1344 C CA . TYR A 1 171 ? 7.464 -0.369 -3.321 1.00 96.62 171 TYR A CA 1
ATOM 1345 C C . TYR A 1 171 ? 6.875 0.250 -2.049 1.00 96.62 171 TYR A C 1
ATOM 1347 O O . TYR A 1 171 ? 6.374 -0.464 -1.188 1.00 96.62 171 TYR A O 1
ATOM 1355 N N . LEU A 1 172 ? 6.858 1.583 -1.943 1.00 96.06 172 LEU A N 1
ATOM 1356 C CA . LEU A 1 172 ? 6.234 2.267 -0.806 1.00 96.06 172 LEU A CA 1
ATOM 1357 C C . LEU A 1 172 ? 4.729 1.967 -0.714 1.00 96.06 172 LEU A C 1
ATOM 1359 O O . LEU A 1 172 ? 4.204 1.773 0.381 1.00 96.06 172 LEU A O 1
ATOM 1363 N N . PHE A 1 173 ? 4.041 1.890 -1.855 1.00 96.25 173 PHE A N 1
ATOM 1364 C CA . PHE A 1 173 ? 2.624 1.533 -1.912 1.00 96.25 173 PHE A CA 1
ATOM 1365 C C . PHE A 1 173 ? 2.370 0.081 -1.477 1.00 96.25 173 PHE A C 1
ATOM 1367 O O . PHE A 1 173 ? 1.427 -0.183 -0.729 1.00 96.25 173 PHE A O 1
ATOM 1374 N N . TYR A 1 174 ? 3.239 -0.851 -1.875 1.00 95.19 174 TYR A N 1
ATOM 1375 C CA . TYR A 1 174 ? 3.219 -2.240 -1.417 1.00 95.19 174 TYR A CA 1
ATOM 1376 C C . TYR A 1 174 ? 3.423 -2.342 0.100 1.00 95.19 174 TYR A C 1
ATOM 1378 O O . TYR A 1 174 ? 2.648 -3.010 0.782 1.00 95.19 174 TYR A O 1
ATOM 1386 N N . MET A 1 175 ? 4.422 -1.645 0.650 1.00 93.50 175 MET A N 1
ATOM 1387 C CA . MET A 1 175 ? 4.696 -1.645 2.092 1.00 93.50 175 MET A CA 1
ATOM 1388 C C . MET A 1 175 ? 3.497 -1.122 2.890 1.00 93.50 175 MET A C 1
ATOM 1390 O O . MET A 1 175 ? 3.076 -1.761 3.855 1.00 93.50 175 MET A O 1
ATOM 1394 N N . ARG A 1 176 ? 2.877 -0.027 2.430 1.00 92.00 176 ARG A N 1
ATOM 1395 C CA . ARG A 1 176 ? 1.667 0.546 3.040 1.00 92.00 176 ARG A CA 1
ATOM 1396 C C . ARG A 1 176 ? 0.472 -0.403 2.968 1.00 92.00 176 ARG A C 1
ATOM 1398 O O . ARG A 1 176 ? -0.229 -0.564 3.962 1.00 92.00 176 ARG A O 1
ATOM 1405 N N . SER A 1 177 ? 0.278 -1.076 1.833 1.00 88.12 177 SER A N 1
ATOM 1406 C CA . SER A 1 177 ? -0.785 -2.082 1.657 1.00 88.12 177 SER A CA 1
ATOM 1407 C C . SER A 1 177 ? -0.622 -3.282 2.599 1.00 88.12 177 SER A C 1
ATOM 1409 O O . SER A 1 177 ? -1.606 -3.922 2.954 1.00 88.12 177 SER A O 1
ATOM 1411 N N . ASN A 1 178 ? 0.608 -3.544 3.051 1.00 86.81 178 ASN A N 1
ATOM 1412 C CA . ASN A 1 178 ? 0.944 -4.571 4.036 1.00 86.81 178 ASN A CA 1
ATOM 1413 C C . ASN A 1 178 ? 1.104 -4.018 5.470 1.00 86.81 178 ASN A C 1
ATOM 1415 O O . ASN A 1 178 ? 1.669 -4.689 6.332 1.00 86.81 178 ASN A O 1
ATOM 1419 N N . GLY A 1 179 ? 0.620 -2.799 5.743 1.00 86.75 179 GLY A N 1
ATOM 1420 C CA . GLY A 1 179 ? 0.564 -2.210 7.087 1.00 86.75 179 GLY A CA 1
ATOM 1421 C C . GLY A 1 179 ? 1.816 -1.450 7.538 1.00 86.75 179 GLY A C 1
ATOM 1422 O O . GLY A 1 179 ? 1.872 -1.005 8.681 1.00 86.75 179 GLY A O 1
ATOM 1423 N N . THR A 1 180 ? 2.816 -1.271 6.670 1.00 89.19 180 THR A N 1
ATOM 1424 C CA . THR A 1 180 ? 4.019 -0.477 6.973 1.00 89.19 180 THR A CA 1
ATOM 1425 C C . THR A 1 180 ? 3.899 0.923 6.375 1.00 89.19 180 THR A C 1
ATOM 1427 O O . THR A 1 180 ? 4.083 1.113 5.174 1.00 89.19 180 THR A O 1
ATOM 1430 N N . GLU A 1 181 ? 3.588 1.920 7.205 1.00 88.44 181 GLU A N 1
ATOM 1431 C CA . GLU A 1 181 ? 3.395 3.304 6.741 1.00 88.44 181 GLU A CA 1
ATOM 1432 C C . GLU A 1 181 ? 4.696 4.099 6.563 1.00 88.44 181 GLU A C 1
ATOM 1434 O O . GLU A 1 181 ? 4.766 4.974 5.696 1.00 88.44 181 GLU A O 1
ATOM 1439 N N . GLU A 1 182 ? 5.717 3.794 7.365 1.00 93.00 182 GLU A N 1
ATOM 1440 C CA . GLU A 1 182 ? 7.024 4.450 7.326 1.00 93.00 182 GLU A CA 1
ATOM 1441 C C . GLU A 1 182 ? 8.099 3.442 6.915 1.00 93.00 182 GLU A C 1
ATOM 1443 O O . GLU A 1 182 ? 8.341 2.455 7.607 1.00 93.00 182 GLU A O 1
ATOM 1448 N N . VAL A 1 183 ? 8.769 3.697 5.791 1.00 93.88 183 VAL A N 1
ATOM 1449 C CA . VAL A 1 183 ? 9.787 2.793 5.240 1.00 93.88 183 VAL A CA 1
ATOM 1450 C C . VAL A 1 183 ? 11.167 3.444 5.340 1.00 93.88 183 VAL A C 1
ATOM 1452 O O . VAL A 1 183 ? 11.377 4.508 4.747 1.00 93.88 183 VAL A O 1
ATOM 1455 N N . PRO A 1 184 ? 12.149 2.843 6.033 1.00 95.50 184 PRO A N 1
ATOM 1456 C CA . PRO A 1 184 ? 13.492 3.405 6.141 1.00 95.50 184 PRO A CA 1
ATOM 1457 C C . PRO A 1 184 ? 14.137 3.654 4.772 1.00 95.50 184 PRO A C 1
ATOM 1459 O O . PRO A 1 184 ? 14.124 2.795 3.888 1.00 95.50 184 PRO A O 1
ATOM 1462 N N . LYS A 1 185 ? 14.800 4.805 4.586 1.00 94.06 185 LYS A N 1
ATOM 1463 C CA . LYS A 1 185 ? 15.519 5.093 3.325 1.00 94.06 185 LYS A CA 1
ATOM 1464 C C . LYS A 1 185 ? 16.567 4.036 2.990 1.00 94.06 185 LYS A C 1
ATOM 1466 O O . LYS A 1 185 ? 16.796 3.740 1.819 1.00 94.06 185 LYS A O 1
ATOM 1471 N N . THR A 1 186 ? 17.228 3.502 4.012 1.00 94.06 186 THR A N 1
ATOM 1472 C CA . THR A 1 186 ? 18.233 2.442 3.881 1.00 94.06 186 THR A CA 1
ATOM 1473 C C . THR A 1 186 ? 17.639 1.179 3.271 1.00 94.06 186 THR A C 1
ATOM 1475 O O . THR A 1 186 ? 18.286 0.562 2.428 1.00 94.06 186 THR A O 1
ATOM 1478 N N . GLU A 1 187 ? 16.402 0.841 3.629 1.00 94.31 187 GLU A N 1
ATOM 1479 C CA . GLU A 1 187 ? 15.677 -0.307 3.096 1.00 94.31 187 GLU A CA 1
ATOM 1480 C C . GLU A 1 187 ? 15.317 -0.104 1.623 1.00 94.31 187 GLU A C 1
ATOM 1482 O O . GLU A 1 187 ? 15.637 -0.952 0.794 1.00 94.31 187 GLU A O 1
ATOM 1487 N N . VAL A 1 188 ? 14.775 1.067 1.266 1.00 94.62 188 VAL A N 1
ATOM 1488 C CA . VAL A 1 188 ? 14.479 1.406 -0.138 1.00 94.62 188 VAL A CA 1
ATOM 1489 C C . VAL A 1 188 ? 15.744 1.349 -0.997 1.00 94.62 188 VAL A C 1
ATOM 1491 O O . VAL A 1 188 ? 15.741 0.770 -2.081 1.00 94.62 188 VAL A O 1
ATOM 1494 N N . ILE A 1 189 ? 16.855 1.913 -0.513 1.00 93.56 189 ILE A N 1
ATOM 1495 C CA . ILE A 1 189 ? 18.140 1.878 -1.226 1.00 93.56 189 ILE A CA 1
ATOM 1496 C C . ILE A 1 189 ? 18.655 0.438 -1.363 1.00 93.56 189 ILE A C 1
ATOM 1498 O O . ILE A 1 189 ? 19.166 0.075 -2.423 1.00 93.56 189 ILE A O 1
ATOM 1502 N N . ALA A 1 190 ? 18.528 -0.384 -0.318 1.00 93.00 190 ALA A N 1
ATOM 1503 C CA . ALA A 1 190 ? 18.931 -1.785 -0.358 1.00 93.00 190 ALA A CA 1
ATOM 1504 C C . ALA A 1 190 ? 18.089 -2.588 -1.359 1.00 93.00 190 ALA A C 1
ATOM 1506 O O . ALA A 1 190 ? 18.651 -3.355 -2.142 1.00 93.00 190 ALA A O 1
ATOM 1507 N N . PHE A 1 191 ? 16.773 -2.373 -1.385 1.00 94.38 191 PHE A N 1
ATOM 1508 C CA . PHE A 1 191 ? 15.863 -3.008 -2.334 1.00 94.38 191 PHE A CA 1
ATOM 1509 C C . PHE A 1 191 ? 16.190 -2.623 -3.782 1.00 94.38 191 PHE A C 1
ATOM 1511 O O . PHE A 1 191 ? 16.404 -3.501 -4.617 1.00 94.38 191 PHE A O 1
ATOM 1518 N N . LEU A 1 192 ? 16.343 -1.326 -4.076 1.00 93.75 192 LEU A N 1
ATOM 1519 C CA . LEU A 1 192 ? 16.747 -0.864 -5.410 1.00 93.75 192 LEU A CA 1
ATOM 1520 C C . LEU A 1 192 ? 18.067 -1.510 -5.852 1.00 93.75 192 LEU A C 1
ATOM 1522 O O . LEU A 1 192 ? 18.172 -1.993 -6.980 1.00 93.75 192 LEU A O 1
ATOM 1526 N N . LYS A 1 193 ? 19.048 -1.599 -4.944 1.00 92.81 193 LYS A N 1
ATOM 1527 C CA . LYS A 1 193 ? 20.341 -2.234 -5.221 1.00 92.81 193 LYS A CA 1
ATOM 1528 C C . LYS A 1 193 ? 20.200 -3.724 -5.540 1.00 92.81 193 LYS A C 1
ATOM 1530 O O . LYS A 1 193 ? 20.874 -4.191 -6.455 1.00 92.81 193 LYS A O 1
ATOM 1535 N N . LYS A 1 194 ? 19.325 -4.460 -4.842 1.00 91.75 194 LYS A N 1
ATOM 1536 C CA . LYS A 1 194 ? 19.021 -5.876 -5.142 1.00 91.75 194 LYS A CA 1
ATOM 1537 C C . LYS A 1 194 ? 18.446 -6.055 -6.550 1.00 91.75 194 LYS A C 1
ATOM 1539 O O . LYS A 1 194 ? 18.779 -7.026 -7.218 1.00 91.75 194 LYS A O 1
ATOM 1544 N N . VAL A 1 195 ? 17.641 -5.099 -7.014 1.00 90.38 195 VAL A N 1
ATOM 1545 C CA . VAL A 1 195 ? 17.061 -5.077 -8.371 1.00 90.38 195 VAL A CA 1
ATOM 1546 C C . VAL A 1 195 ? 18.076 -4.599 -9.432 1.00 90.38 195 VAL A C 1
ATOM 1548 O O . VAL A 1 195 ? 17.790 -4.611 -10.623 1.00 90.38 195 VAL A O 1
ATOM 1551 N N . GLY A 1 196 ? 19.295 -4.212 -9.036 1.00 89.56 196 GLY A N 1
ATOM 1552 C CA . GLY A 1 196 ? 20.348 -3.748 -9.949 1.00 89.56 196 GLY A CA 1
ATOM 1553 C C . GLY A 1 196 ? 20.328 -2.240 -10.221 1.00 89.56 196 GLY A C 1
ATOM 1554 O O . GLY A 1 196 ? 21.002 -1.757 -11.133 1.00 89.56 196 GLY A O 1
ATOM 1555 N N . LEU A 1 197 ? 19.580 -1.469 -9.428 1.00 89.62 197 LEU A N 1
ATOM 1556 C CA . LEU A 1 197 ? 19.510 -0.013 -9.517 1.00 89.62 197 LEU A CA 1
ATOM 1557 C C . LEU A 1 197 ? 20.325 0.626 -8.395 1.00 89.62 197 LEU A C 1
ATOM 1559 O O . LEU A 1 197 ? 20.108 0.392 -7.209 1.00 89.62 197 LEU A O 1
ATOM 1563 N N . ASN A 1 198 ? 21.266 1.485 -8.773 1.00 85.25 198 ASN A N 1
ATOM 1564 C CA . ASN A 1 198 ? 22.070 2.227 -7.812 1.00 85.25 198 ASN A CA 1
ATOM 1565 C C . ASN A 1 198 ? 21.397 3.551 -7.449 1.00 85.25 198 ASN A C 1
ATOM 1567 O O . ASN A 1 198 ? 20.737 4.173 -8.280 1.00 85.25 198 ASN A O 1
ATOM 1571 N N . ASN A 1 199 ? 21.649 4.024 -6.227 1.00 83.38 199 ASN A N 1
ATOM 1572 C CA . ASN A 1 199 ? 21.265 5.360 -5.772 1.00 83.38 199 ASN A CA 1
ATOM 1573 C C . ASN A 1 199 ? 22.145 6.443 -6.435 1.00 83.38 199 ASN A C 1
ATOM 1575 O O . ASN A 1 199 ? 22.975 7.079 -5.779 1.00 83.38 199 ASN A O 1
ATOM 1579 N N . ASP A 1 200 ? 22.022 6.593 -7.754 1.00 85.12 200 ASP A N 1
ATOM 1580 C CA . ASP A 1 200 ? 22.801 7.523 -8.567 1.00 85.12 200 ASP A CA 1
ATOM 1581 C C . ASP A 1 200 ? 22.270 8.968 -8.490 1.00 85.12 200 ASP A C 1
ATOM 1583 O O . ASP A 1 200 ? 21.200 9.251 -7.946 1.00 85.12 200 ASP A O 1
ATOM 1587 N N . GLY A 1 201 ? 23.064 9.926 -8.981 1.00 86.00 201 GLY A N 1
ATOM 1588 C CA . GLY A 1 201 ? 22.697 11.345 -8.944 1.00 86.00 201 GLY A CA 1
ATOM 1589 C C . GLY A 1 201 ? 21.394 11.647 -9.689 1.00 86.00 201 GLY A C 1
ATOM 1590 O O . GLY A 1 201 ? 20.624 12.498 -9.246 1.00 86.00 201 GLY A O 1
ATOM 1591 N N . SER A 1 202 ? 21.120 10.913 -10.768 1.00 89.06 202 SER A N 1
ATOM 1592 C CA . SER A 1 202 ? 19.924 11.079 -11.593 1.00 89.06 202 SER A CA 1
ATOM 1593 C C . SER A 1 202 ? 18.660 10.636 -10.858 1.00 89.06 202 SER A C 1
ATOM 1595 O O . SER A 1 202 ? 17.689 11.391 -10.816 1.00 89.06 202 SER A O 1
ATOM 1597 N N . TYR A 1 203 ? 18.685 9.470 -10.207 1.00 91.69 203 TYR A N 1
ATOM 1598 C CA . TYR A 1 203 ? 17.602 8.997 -9.345 1.00 91.69 203 TYR A CA 1
ATOM 1599 C C . TYR A 1 203 ? 17.364 9.943 -8.161 1.00 91.69 203 TYR A C 1
ATOM 1601 O O . TYR A 1 203 ? 16.229 10.342 -7.905 1.00 91.69 203 TYR A O 1
ATOM 1609 N N . ARG A 1 204 ? 18.425 10.399 -7.480 1.00 91.38 204 ARG A N 1
ATOM 1610 C CA . ARG A 1 204 ? 18.285 11.389 -6.393 1.00 91.38 204 ARG A CA 1
ATOM 1611 C C . ARG A 1 204 ? 17.679 12.702 -6.886 1.00 91.38 204 ARG A C 1
ATOM 1613 O O . ARG A 1 204 ? 16.847 13.293 -6.199 1.00 91.38 204 ARG A O 1
ATOM 1620 N N . GLY A 1 205 ? 18.072 13.140 -8.081 1.00 92.75 205 GLY A N 1
ATOM 1621 C CA . GLY A 1 205 ? 17.487 14.294 -8.754 1.00 92.75 205 GLY A CA 1
ATOM 1622 C C . GLY A 1 205 ? 15.997 14.105 -9.040 1.00 92.75 205 GLY A C 1
ATOM 1623 O O . GLY A 1 205 ? 15.219 15.029 -8.814 1.00 92.75 205 GLY A O 1
ATOM 1624 N N . TRP A 1 206 ? 15.587 12.911 -9.473 1.00 94.19 206 TRP A N 1
ATOM 1625 C CA . TRP A 1 206 ? 14.178 12.561 -9.672 1.00 94.19 206 TRP A CA 1
ATOM 1626 C C . TRP A 1 206 ? 13.392 12.588 -8.359 1.00 94.19 206 TRP A C 1
ATOM 1628 O O . TRP A 1 206 ? 12.381 13.280 -8.280 1.00 94.19 206 TRP A O 1
ATOM 1638 N N . MET A 1 207 ? 13.902 11.945 -7.303 1.00 92.25 207 MET A N 1
ATOM 1639 C CA . MET A 1 207 ? 13.276 11.958 -5.974 1.00 92.25 207 MET A CA 1
ATOM 1640 C C . MET A 1 207 ? 13.075 13.395 -5.475 1.00 92.25 207 MET A C 1
ATOM 1642 O O . MET A 1 207 ? 11.982 13.769 -5.063 1.00 92.25 207 MET A O 1
ATOM 1646 N N . SER A 1 208 ? 14.090 14.255 -5.618 1.00 91.31 208 SER A N 1
ATOM 1647 C CA . SER A 1 208 ? 13.994 15.667 -5.220 1.00 91.31 208 SER A CA 1
ATOM 1648 C C . SER A 1 208 ? 12.912 16.454 -5.974 1.00 91.31 208 SER A C 1
ATOM 1650 O O . SER A 1 208 ? 12.330 17.379 -5.408 1.00 91.31 208 SER A O 1
ATOM 1652 N N . LYS A 1 209 ? 12.620 16.092 -7.231 1.00 93.12 209 LYS A N 1
ATOM 1653 C CA . LYS A 1 209 ? 11.543 16.704 -8.028 1.00 93.12 209 LYS A CA 1
ATOM 1654 C C . LYS A 1 209 ? 10.158 16.188 -7.633 1.00 93.12 209 LYS A C 1
ATOM 1656 O O . LYS A 1 209 ? 9.191 16.930 -7.740 1.00 93.12 209 LYS A O 1
ATOM 1661 N N . MET A 1 210 ? 10.067 14.952 -7.148 1.00 92.50 210 MET A N 1
ATOM 1662 C CA . MET A 1 210 ? 8.810 14.259 -6.845 1.00 92.50 210 MET A CA 1
ATOM 1663 C C . MET A 1 210 ? 8.418 14.313 -5.359 1.00 92.50 210 MET A C 1
ATOM 1665 O O . MET A 1 210 ? 7.719 13.433 -4.862 1.00 92.50 210 MET A O 1
ATOM 1669 N N . LYS A 1 211 ? 8.832 15.364 -4.637 1.00 90.50 211 LYS A N 1
ATOM 1670 C CA . LYS A 1 211 ? 8.544 15.552 -3.200 1.00 90.50 211 LYS A CA 1
ATOM 1671 C C . LYS A 1 211 ? 7.054 15.640 -2.853 1.00 90.50 211 LYS A C 1
ATOM 1673 O O . LYS A 1 211 ? 6.707 15.497 -1.694 1.00 90.50 211 LYS A O 1
ATOM 1678 N N . SER A 1 212 ? 6.171 15.880 -3.821 1.00 93.62 212 SER A N 1
ATOM 1679 C CA . SER A 1 212 ? 4.721 15.849 -3.589 1.00 93.62 212 SER A CA 1
ATOM 1680 C C . SER A 1 212 ? 4.180 14.433 -3.357 1.00 93.62 212 SER A C 1
ATOM 1682 O O . SER A 1 212 ? 3.101 14.279 -2.791 1.00 93.62 212 SER A O 1
ATOM 1684 N N . LEU A 1 213 ? 4.911 13.396 -3.783 1.00 94.31 213 LEU A N 1
ATOM 1685 C CA . LEU A 1 213 ? 4.453 12.006 -3.712 1.00 94.31 213 LEU A CA 1
ATOM 1686 C C . LEU A 1 213 ? 4.732 11.352 -2.354 1.00 94.31 213 LEU A C 1
ATOM 1688 O O . LEU A 1 213 ? 4.116 10.341 -2.026 1.00 94.31 213 LEU A O 1
ATOM 1692 N N . TYR A 1 214 ? 5.654 11.901 -1.566 1.00 93.06 214 TYR A N 1
ATOM 1693 C CA . TYR A 1 214 ? 6.087 11.302 -0.310 1.00 93.06 214 TYR A CA 1
ATOM 1694 C C . TYR A 1 214 ? 6.584 12.360 0.678 1.00 93.06 214 TYR A C 1
ATOM 1696 O O . TYR A 1 214 ? 7.109 13.400 0.290 1.00 93.06 214 TYR A O 1
ATOM 1704 N N . ASN A 1 215 ? 6.512 12.037 1.965 1.00 89.62 215 ASN A N 1
ATOM 1705 C CA . ASN A 1 215 ? 7.136 12.790 3.043 1.00 89.62 215 ASN A CA 1
ATOM 1706 C C . ASN A 1 215 ? 8.385 12.073 3.557 1.00 89.62 215 ASN A C 1
ATOM 1708 O O . ASN A 1 215 ? 8.560 10.867 3.366 1.00 89.62 215 ASN A O 1
ATOM 1712 N N . ILE A 1 216 ? 9.268 12.834 4.202 1.00 90.50 216 ILE A N 1
ATOM 1713 C CA . ILE A 1 216 ? 10.427 12.291 4.909 1.00 90.50 216 ILE A CA 1
ATOM 1714 C C . ILE A 1 216 ? 10.268 12.613 6.393 1.00 90.50 216 ILE A C 1
ATOM 1716 O O . ILE A 1 216 ? 10.342 13.781 6.766 1.00 90.50 216 ILE A O 1
ATOM 1720 N N . ASN A 1 217 ? 10.115 11.581 7.220 1.00 84.50 217 ASN A N 1
ATOM 1721 C CA . ASN A 1 217 ? 10.074 11.674 8.680 1.00 84.50 217 ASN A CA 1
ATOM 1722 C C . ASN A 1 217 ? 11.161 10.768 9.265 1.00 84.50 217 ASN A C 1
ATOM 1724 O O . ASN A 1 217 ? 11.250 9.618 8.860 1.00 84.50 217 ASN A O 1
ATOM 1728 N N . ASN A 1 218 ? 12.029 11.269 10.150 1.00 87.94 218 ASN A N 1
ATOM 1729 C CA . ASN A 1 218 ? 13.083 10.472 10.806 1.00 87.94 218 ASN A CA 1
ATOM 1730 C C . ASN A 1 218 ? 13.895 9.553 9.869 1.00 87.94 218 ASN A C 1
ATOM 1732 O O . ASN A 1 218 ? 14.254 8.432 10.211 1.00 87.94 218 ASN A O 1
ATOM 1736 N N . ASN A 1 219 ? 14.214 10.047 8.668 1.00 90.81 219 ASN A N 1
ATOM 1737 C CA . ASN A 1 219 ? 14.922 9.284 7.635 1.00 90.81 219 ASN A CA 1
ATOM 1738 C C . ASN A 1 219 ? 14.167 8.042 7.104 1.00 90.81 219 ASN A C 1
ATOM 1740 O O . ASN A 1 219 ? 14.773 7.171 6.477 1.00 90.81 219 ASN A O 1
ATOM 1744 N N . CYS A 1 220 ? 12.851 8.018 7.277 1.00 91.56 220 CYS A N 1
ATOM 1745 C CA . CYS A 1 220 ? 11.893 7.140 6.622 1.00 91.56 220 CYS A CA 1
ATOM 1746 C C . CYS A 1 220 ? 11.146 7.902 5.522 1.00 91.56 220 CYS A C 1
ATOM 1748 O O . CYS A 1 220 ? 10.999 9.125 5.578 1.00 91.56 220 CYS A O 1
ATOM 1750 N N . TYR A 1 221 ? 10.707 7.176 4.501 1.00 93.56 221 TYR A N 1
ATOM 1751 C CA . TYR A 1 221 ? 9.743 7.637 3.517 1.00 93.56 221 TYR A CA 1
ATOM 1752 C C . TYR A 1 221 ? 8.337 7.251 3.962 1.00 93.56 221 TYR A C 1
ATOM 1754 O O . TYR A 1 221 ? 8.103 6.101 4.329 1.00 93.56 221 TYR A O 1
ATOM 1762 N N . CYS A 1 222 ? 7.408 8.192 3.847 1.00 91.56 222 CYS A N 1
ATOM 1763 C CA . CYS A 1 222 ? 5.984 7.954 4.052 1.00 91.56 222 CYS A CA 1
ATOM 1764 C C . CYS A 1 222 ? 5.264 8.340 2.761 1.00 91.56 222 CYS A C 1
ATOM 1766 O O . CYS A 1 222 ? 5.444 9.459 2.272 1.00 91.56 222 CYS A O 1
ATOM 1768 N N . LEU A 1 223 ? 4.488 7.430 2.177 1.00 93.44 223 LEU A N 1
ATOM 1769 C CA . LEU A 1 223 ? 3.770 7.719 0.937 1.00 93.44 223 LEU A CA 1
ATOM 1770 C C . LEU A 1 223 ? 2.618 8.697 1.214 1.00 93.44 223 LEU A C 1
ATOM 1772 O O . LEU A 1 223 ? 1.834 8.489 2.137 1.00 93.44 223 LEU A O 1
ATOM 1776 N N . CYS A 1 224 ? 2.517 9.765 0.423 1.00 92.44 224 CYS A N 1
ATOM 1777 C CA . CYS A 1 224 ? 1.406 10.714 0.504 1.00 92.44 224 CYS A CA 1
ATOM 1778 C C . CYS A 1 224 ? 0.235 10.245 -0.363 1.00 92.44 224 CYS A C 1
ATOM 1780 O O . CYS A 1 224 ? 0.416 9.443 -1.278 1.00 92.44 224 CYS A O 1
ATOM 1782 N N . ARG A 1 225 ? -0.945 10.851 -0.181 1.00 89.75 225 ARG A N 1
ATOM 1783 C CA . ARG A 1 225 ? -2.117 10.591 -1.035 1.00 89.75 225 ARG A CA 1
ATOM 1784 C C . ARG A 1 225 ? -1.815 10.732 -2.534 1.00 89.75 225 ARG A C 1
ATOM 1786 O O . ARG A 1 225 ? -2.157 9.849 -3.309 1.00 89.75 225 ARG A O 1
ATOM 1793 N N . ALA A 1 226 ? -1.119 11.798 -2.934 1.00 92.12 226 ALA A N 1
ATOM 1794 C CA . ALA A 1 226 ? -0.712 11.985 -4.329 1.00 92.12 226 ALA A CA 1
ATOM 1795 C C . ALA A 1 226 ? 0.215 10.856 -4.823 1.00 92.12 226 ALA A C 1
ATOM 1797 O O . ALA A 1 226 ? 0.161 10.468 -5.986 1.00 92.12 226 ALA A O 1
ATOM 1798 N N . GLY A 1 227 ? 1.047 10.298 -3.939 1.00 94.44 227 GLY A N 1
ATOM 1799 C CA . GLY A 1 227 ? 1.871 9.126 -4.226 1.00 94.44 227 GLY A CA 1
ATOM 1800 C C . GLY A 1 227 ? 1.055 7.846 -4.393 1.00 94.44 227 GLY A C 1
ATOM 1801 O O . GLY A 1 227 ? 1.354 7.063 -5.289 1.00 94.44 227 GLY A O 1
ATOM 1802 N N . GLU A 1 228 ? 0.009 7.643 -3.589 1.00 92.81 228 GLU A N 1
ATOM 1803 C CA . GLU A 1 228 ? -0.917 6.510 -3.739 1.00 92.81 228 GLU A CA 1
ATOM 1804 C C . GLU A 1 228 ? -1.683 6.571 -5.064 1.00 92.81 228 GLU A C 1
ATOM 1806 O O . GLU A 1 228 ? -1.799 5.570 -5.768 1.00 92.81 228 GLU A O 1
ATOM 1811 N N . GLU A 1 229 ? -2.190 7.749 -5.426 1.00 94.44 229 GLU A N 1
ATOM 1812 C CA . GLU A 1 229 ? -2.878 7.972 -6.701 1.00 94.44 229 GLU A CA 1
ATOM 1813 C C . GLU A 1 229 ? -1.924 7.707 -7.875 1.00 94.44 229 GLU A C 1
ATOM 1815 O O . GLU A 1 229 ? -2.253 6.940 -8.781 1.00 94.44 229 GLU A O 1
ATOM 1820 N N . ARG A 1 230 ? -0.686 8.210 -7.787 1.00 95.31 230 ARG A N 1
ATOM 1821 C CA . ARG A 1 230 ? 0.379 7.932 -8.759 1.00 95.31 230 ARG A CA 1
ATOM 1822 C C . ARG A 1 230 ? 0.719 6.440 -8.859 1.00 95.31 230 ARG A C 1
ATOM 1824 O O . ARG A 1 230 ? 0.940 5.934 -9.955 1.00 95.31 230 ARG A O 1
ATOM 1831 N N . ALA A 1 231 ? 0.767 5.721 -7.737 1.00 96.31 231 ALA A N 1
ATOM 1832 C CA . ALA A 1 231 ? 1.021 4.281 -7.724 1.00 96.31 231 ALA A CA 1
ATOM 1833 C C . ALA A 1 231 ? -0.090 3.509 -8.452 1.00 96.31 231 ALA A C 1
ATOM 1835 O O . ALA A 1 231 ? 0.199 2.600 -9.226 1.00 96.31 231 ALA A O 1
ATOM 1836 N N . LYS A 1 232 ? -1.353 3.910 -8.262 1.00 93.75 232 LYS A N 1
ATOM 1837 C CA . LYS A 1 232 ? -2.505 3.331 -8.970 1.00 93.75 232 LYS A CA 1
ATOM 1838 C C . LYS A 1 232 ? -2.465 3.614 -10.472 1.00 93.75 232 LYS A C 1
ATOM 1840 O O . LYS A 1 232 ? -2.811 2.737 -11.255 1.00 93.75 232 LYS A O 1
ATOM 1845 N N . GLU A 1 233 ? -2.020 4.799 -10.888 1.00 94.25 233 GLU A N 1
ATOM 1846 C CA . GLU A 1 233 ? -1.769 5.094 -12.307 1.00 94.25 233 GLU A CA 1
ATOM 1847 C C . GLU A 1 233 ? -0.685 4.180 -12.886 1.00 94.25 233 GLU A C 1
ATOM 1849 O O . GLU A 1 233 ? -0.870 3.609 -13.957 1.00 94.25 233 GLU A O 1
ATOM 1854 N N . TYR A 1 234 ? 0.422 3.979 -12.164 1.00 95.19 234 TYR A N 1
ATOM 1855 C CA . TYR A 1 234 ? 1.467 3.050 -12.594 1.00 95.19 234 TYR A CA 1
ATOM 1856 C C . TYR A 1 234 ? 0.982 1.601 -12.650 1.00 95.19 234 TYR A C 1
ATOM 1858 O O . TYR A 1 234 ? 1.365 0.884 -13.565 1.00 95.19 234 TYR A O 1
ATOM 1866 N N . LEU A 1 235 ? 0.121 1.165 -11.729 1.00 93.75 235 LEU A N 1
ATOM 1867 C CA . LEU A 1 235 ? -0.496 -0.161 -11.799 1.00 93.75 235 LEU A CA 1
ATOM 1868 C C . LEU A 1 235 ? -1.333 -0.318 -13.070 1.00 93.75 235 LEU A C 1
ATOM 1870 O O . LEU A 1 235 ? -1.160 -1.293 -13.793 1.00 93.75 235 LEU A O 1
ATOM 1874 N N . LYS A 1 236 ? -2.183 0.664 -13.384 1.00 92.62 236 LYS A N 1
ATOM 1875 C CA . LYS A 1 236 ? -2.963 0.659 -14.630 1.00 92.62 236 LYS A CA 1
ATOM 1876 C C . LYS A 1 236 ? -2.060 0.590 -15.855 1.00 92.62 236 LYS A C 1
ATOM 1878 O O . LYS A 1 236 ? -2.294 -0.239 -16.717 1.00 92.62 236 LYS A O 1
ATOM 1883 N N . ASP A 1 237 ? -1.006 1.406 -15.884 1.00 92.44 237 ASP A N 1
ATOM 1884 C CA . ASP A 1 237 ? -0.014 1.395 -16.958 1.00 92.44 237 ASP A CA 1
ATOM 1885 C C . ASP A 1 237 ? 0.607 0.008 -17.166 1.00 92.44 237 ASP A C 1
ATOM 1887 O O . ASP A 1 237 ? 0.782 -0.418 -18.300 1.00 92.44 237 ASP A O 1
ATOM 1891 N N . ILE A 1 238 ? 0.990 -0.670 -16.080 1.00 92.81 238 ILE A N 1
ATOM 1892 C CA . ILE A 1 238 ? 1.744 -1.931 -16.117 1.00 92.81 238 ILE A CA 1
ATOM 1893 C C . ILE A 1 238 ? 0.925 -3.067 -16.719 1.00 92.81 238 ILE A C 1
ATOM 1895 O O . ILE A 1 238 ? 1.447 -3.826 -17.536 1.00 92.81 238 ILE A O 1
ATOM 1899 N N . PHE A 1 239 ? -0.349 -3.146 -16.345 1.00 89.81 239 PHE A N 1
ATOM 1900 C CA . PHE A 1 239 ? -1.267 -4.181 -16.815 1.00 89.81 239 PHE A CA 1
ATOM 1901 C C . PHE A 1 239 ? -2.048 -3.777 -18.073 1.00 89.81 239 PHE A C 1
ATOM 1903 O O . PHE A 1 239 ? -2.916 -4.525 -18.518 1.00 89.81 239 PHE A O 1
ATOM 1910 N N . ASP A 1 240 ? -1.723 -2.623 -18.659 1.00 89.69 240 ASP A N 1
ATOM 1911 C CA . ASP A 1 240 ? -2.203 -2.218 -19.975 1.00 89.69 240 ASP A CA 1
ATOM 1912 C C . ASP A 1 240 ? -1.417 -2.962 -21.071 1.00 89.69 240 ASP A C 1
ATOM 1914 O O . ASP A 1 240 ? -0.193 -2.820 -21.217 1.00 89.69 240 ASP A O 1
ATOM 1918 N N . GLU A 1 241 ? -2.139 -3.787 -21.830 1.00 86.44 241 GLU A N 1
ATOM 1919 C CA . GLU A 1 241 ? -1.600 -4.600 -22.923 1.00 86.44 241 GLU A CA 1
ATOM 1920 C C . GLU A 1 241 ? -1.137 -3.728 -24.104 1.00 86.44 241 GLU A C 1
ATOM 1922 O O . GLU A 1 241 ? -0.160 -4.077 -24.770 1.00 86.44 241 GLU A O 1
ATOM 1927 N N . ASP A 1 242 ? -1.745 -2.552 -24.301 1.00 89.25 242 ASP A N 1
ATOM 1928 C CA . ASP A 1 242 ? -1.417 -1.630 -25.394 1.00 89.25 242 ASP A CA 1
ATOM 1929 C C . ASP A 1 242 ? -0.192 -0.758 -25.080 1.00 89.25 242 ASP A C 1
ATOM 1931 O O . ASP A 1 242 ? 0.424 -0.155 -25.969 1.00 89.25 242 ASP A O 1
ATOM 1935 N N . LYS A 1 243 ? 0.209 -0.684 -23.805 1.00 87.81 243 LYS A N 1
ATOM 1936 C CA . LYS A 1 243 ? 1.320 0.165 -23.387 1.00 87.81 243 LYS A CA 1
ATOM 1937 C C . LYS A 1 243 ? 2.666 -0.488 -23.677 1.00 87.81 243 LYS A C 1
ATOM 1939 O O . LYS A 1 243 ? 3.000 -1.558 -23.163 1.00 87.81 243 LYS A O 1
ATOM 1944 N N . VAL A 1 244 ? 3.499 0.200 -24.453 1.00 87.25 244 VAL A N 1
ATOM 1945 C CA . VAL A 1 244 ? 4.854 -0.264 -24.782 1.00 87.25 244 VAL A CA 1
ATOM 1946 C C . VAL A 1 244 ? 5.830 0.071 -23.658 1.00 87.25 244 VAL A C 1
ATOM 1948 O O . VAL A 1 244 ? 5.821 1.166 -23.095 1.00 87.25 244 VAL A O 1
ATOM 1951 N N . ASP A 1 245 ? 6.700 -0.886 -23.346 1.00 86.69 245 ASP A N 1
ATOM 1952 C CA . ASP A 1 245 ? 7.788 -0.694 -22.397 1.00 86.69 245 ASP A CA 1
ATOM 1953 C C . ASP A 1 245 ? 9.016 -0.124 -23.114 1.00 86.69 245 ASP A C 1
ATOM 1955 O O . ASP A 1 245 ? 9.691 -0.827 -23.868 1.00 86.69 245 ASP A O 1
ATOM 1959 N N . ASN A 1 246 ? 9.272 1.167 -22.908 1.00 88.81 246 ASN A N 1
ATOM 1960 C CA . ASN A 1 246 ? 10.332 1.912 -23.591 1.00 88.81 246 ASN A CA 1
ATOM 1961 C C . ASN A 1 246 ? 11.718 1.692 -22.960 1.00 88.81 246 ASN A C 1
ATOM 1963 O O . ASN A 1 246 ? 12.731 2.035 -23.575 1.00 88.81 246 ASN A O 1
ATOM 1967 N N . TRP A 1 247 ? 11.777 1.156 -21.739 1.00 91.06 247 TRP A N 1
ATOM 1968 C CA . TRP A 1 247 ? 13.019 0.840 -21.043 1.00 91.06 247 TRP A CA 1
ATOM 1969 C C . TRP A 1 247 ? 12.827 -0.318 -20.061 1.00 91.06 247 TRP A C 1
ATOM 1971 O O . TRP A 1 247 ? 11.955 -0.259 -19.194 1.00 91.06 247 TRP A O 1
ATOM 1981 N N . LYS A 1 248 ? 13.703 -1.323 -20.132 1.00 86.75 248 LYS A N 1
ATOM 1982 C CA . LYS A 1 248 ? 13.670 -2.533 -19.301 1.00 86.75 248 LYS A CA 1
ATOM 1983 C C . LYS A 1 248 ? 14.924 -2.713 -18.456 1.00 86.75 248 LYS A C 1
ATOM 1985 O O . LYS A 1 248 ? 16.012 -2.234 -18.773 1.00 86.75 248 LYS A O 1
ATOM 1990 N N . LEU A 1 249 ? 14.782 -3.489 -17.382 1.00 84.88 249 LEU A N 1
ATOM 1991 C CA . LEU A 1 249 ? 15.919 -3.996 -16.616 1.00 84.88 249 LEU A CA 1
ATOM 1992 C C . LEU A 1 249 ? 16.915 -4.710 -17.538 1.00 84.88 249 LEU A C 1
ATOM 1994 O O . LEU A 1 249 ? 16.556 -5.640 -18.253 1.00 84.88 249 LEU A O 1
ATOM 1998 N N . GLY A 1 250 ? 18.175 -4.279 -17.494 1.00 77.81 250 GLY A N 1
ATOM 1999 C CA . GLY A 1 250 ? 19.227 -4.808 -18.362 1.00 77.81 250 GLY A CA 1
ATOM 2000 C C . GLY A 1 250 ? 19.444 -4.016 -19.652 1.00 77.81 250 GLY A C 1
ATOM 2001 O O . GLY A 1 250 ? 20.453 -4.255 -20.315 1.00 77.81 250 GLY A O 1
ATOM 2002 N N . ASP A 1 251 ? 18.605 -3.018 -19.962 1.00 76.31 251 ASP A N 1
ATOM 2003 C CA . ASP A 1 251 ? 18.881 -2.056 -21.029 1.00 76.31 251 ASP A CA 1
ATOM 2004 C C . ASP A 1 251 ? 20.074 -1.188 -20.624 1.00 76.31 251 ASP A C 1
ATOM 2006 O O . ASP A 1 251 ? 19.958 -0.105 -20.035 1.00 76.31 251 ASP A O 1
ATOM 2010 N N . THR A 1 252 ? 21.274 -1.671 -20.939 1.00 60.72 252 THR A N 1
ATOM 2011 C CA . THR A 1 252 ? 22.458 -0.828 -20.958 1.00 60.72 252 THR A CA 1
ATOM 2012 C C . THR A 1 252 ? 22.196 0.239 -22.002 1.00 60.72 252 THR A C 1
ATOM 2014 O O . THR A 1 252 ? 21.943 -0.091 -23.164 1.00 60.72 252 THR A O 1
ATOM 2017 N N . SER A 1 253 ? 22.244 1.511 -21.601 1.00 55.88 253 SER A N 1
ATOM 2018 C CA . SER A 1 253 ? 22.254 2.622 -22.548 1.00 55.88 253 SER A CA 1
ATOM 2019 C C . SER A 1 253 ? 23.236 2.260 -23.652 1.00 55.88 253 SER A C 1
ATOM 2021 O O . SER A 1 253 ? 24.420 2.090 -23.347 1.00 55.88 253 SER A O 1
ATOM 2023 N N . LYS A 1 254 ? 22.757 2.078 -24.892 1.00 45.28 254 LYS A N 1
ATOM 2024 C CA . LYS A 1 254 ? 23.636 1.948 -26.053 1.00 45.28 254 LYS A CA 1
ATOM 2025 C C . LYS A 1 254 ? 24.588 3.125 -25.963 1.00 45.28 254 LYS A C 1
ATOM 2027 O O . LYS A 1 254 ? 24.182 4.270 -26.160 1.00 45.28 254 LYS A O 1
ATOM 2032 N N . GLY A 1 255 ? 25.827 2.845 -25.567 1.00 39.00 255 GLY A N 1
ATOM 2033 C CA . GLY A 1 255 ? 26.887 3.820 -25.634 1.00 39.00 255 GLY A CA 1
ATOM 2034 C C . GLY A 1 255 ? 26.900 4.254 -27.081 1.00 39.00 255 GLY A C 1
ATOM 2035 O O . GLY A 1 255 ? 27.091 3.427 -27.973 1.00 39.00 255 GLY A O 1
ATOM 2036 N N . ASN A 1 256 ? 26.633 5.530 -27.330 1.00 36.94 256 ASN A N 1
ATOM 2037 C CA . ASN A 1 256 ? 26.963 6.128 -28.607 1.00 36.94 256 ASN A CA 1
ATOM 2038 C C . ASN A 1 256 ? 28.497 6.194 -28.663 1.00 36.94 256 ASN A C 1
ATOM 2040 O O . ASN A 1 256 ? 29.110 7.248 -28.546 1.00 36.94 256 ASN A O 1
ATOM 2044 N N . SER A 1 257 ? 29.134 5.034 -28.802 1.00 39.78 257 SER A N 1
ATOM 2045 C CA . SER A 1 257 ? 30.538 4.890 -29.132 1.00 39.78 257 SER A CA 1
ATOM 2046 C C . SER A 1 257 ? 30.664 5.108 -30.633 1.00 39.78 257 SER A C 1
ATOM 2048 O O . SER A 1 257 ? 30.990 4.199 -31.387 1.00 39.78 257 SER A O 1
ATOM 2050 N N . LYS A 1 258 ? 30.391 6.336 -31.085 1.00 36.28 258 LYS A N 1
ATOM 2051 C CA . LYS A 1 258 ? 31.048 6.845 -32.284 1.00 36.28 258 LYS A CA 1
ATOM 2052 C C . LYS A 1 258 ? 32.311 7.544 -31.821 1.00 36.28 258 LYS A C 1
ATOM 2054 O O . LYS A 1 258 ? 32.321 8.730 -31.510 1.00 36.28 258 LYS A O 1
ATOM 2059 N N . SER A 1 259 ? 33.380 6.754 -31.764 1.00 38.09 259 SER A N 1
ATOM 2060 C CA . SER A 1 259 ? 34.725 7.283 -31.885 1.00 38.09 259 SER A CA 1
ATOM 2061 C C . SER A 1 259 ? 34.803 8.073 -33.188 1.00 38.09 259 SER A C 1
ATOM 2063 O O . SER A 1 259 ? 34.654 7.495 -34.260 1.00 38.09 259 SER A O 1
ATOM 2065 N N . ASN A 1 260 ? 35.071 9.366 -33.102 1.00 31.52 260 ASN A N 1
ATOM 2066 C CA . ASN A 1 260 ? 35.758 10.067 -34.173 1.00 31.52 260 ASN A CA 1
ATOM 2067 C C . ASN A 1 260 ? 36.989 10.702 -33.544 1.00 31.52 260 ASN A C 1
ATOM 2069 O O . ASN A 1 260 ? 36.940 11.778 -32.954 1.00 31.52 260 ASN A O 1
ATOM 2073 N N . ASN A 1 261 ? 38.091 9.964 -33.621 1.00 39.84 261 ASN A N 1
ATOM 2074 C CA . ASN A 1 261 ? 39.402 10.500 -33.331 1.00 39.84 261 ASN A CA 1
A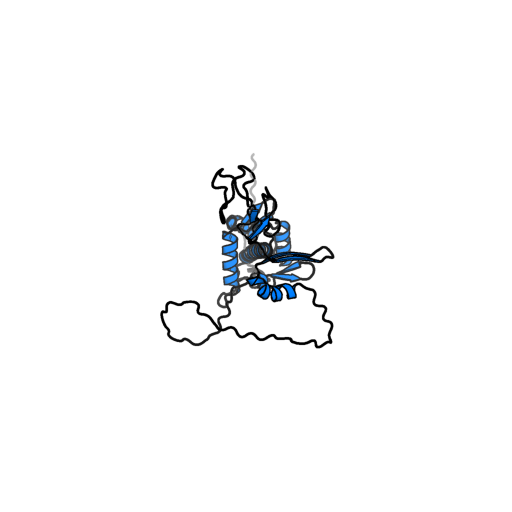TOM 2075 C C . ASN A 1 261 ? 39.878 11.350 -34.518 1.00 39.84 261 ASN A C 1
ATOM 2077 O O . ASN A 1 261 ? 39.894 10.875 -35.650 1.00 39.84 261 ASN A O 1
ATOM 2081 N N . LYS A 1 262 ? 40.421 12.521 -34.154 1.00 36.81 262 LYS A N 1
ATOM 2082 C CA . LYS A 1 262 ? 41.558 13.236 -34.763 1.00 36.81 262 LYS A CA 1
ATOM 2083 C C . LYS A 1 262 ? 41.287 14.187 -35.943 1.00 36.81 262 LYS A C 1
ATOM 2085 O O . LYS A 1 262 ? 41.124 13.752 -37.074 1.00 36.81 262 LYS A O 1
ATOM 2090 N N . ALA A 1 263 ? 41.460 15.490 -35.685 1.00 32.31 263 ALA A N 1
ATOM 2091 C CA . ALA A 1 263 ? 42.571 16.268 -36.258 1.00 32.31 263 ALA A CA 1
ATOM 2092 C C . ALA A 1 263 ? 42.736 17.657 -35.591 1.00 32.31 263 ALA A C 1
ATOM 2094 O O . ALA A 1 263 ? 41.814 18.459 -35.569 1.00 32.31 263 ALA A O 1
ATOM 2095 N N . ASN A 1 264 ? 43.964 17.904 -35.117 1.00 33.78 264 ASN A N 1
ATOM 2096 C CA . ASN A 1 264 ? 44.740 19.155 -35.148 1.00 33.78 264 ASN A CA 1
ATOM 2097 C C . ASN A 1 264 ? 44.200 20.452 -34.510 1.00 33.78 264 ASN A C 1
ATOM 2099 O O . ASN A 1 264 ? 43.376 21.149 -35.087 1.00 33.78 264 ASN A O 1
ATOM 2103 N N . ASN A 1 265 ? 44.851 20.897 -33.428 1.00 34.53 265 ASN A N 1
ATOM 2104 C CA . ASN A 1 265 ? 45.854 21.984 -33.463 1.00 34.53 265 ASN A CA 1
ATOM 2105 C C . ASN A 1 265 ? 46.335 22.281 -32.030 1.00 34.53 265 ASN A C 1
ATOM 2107 O O . ASN A 1 265 ? 45.545 22.530 -31.131 1.00 34.53 265 ASN A O 1
ATOM 2111 N N . LEU A 1 266 ? 47.598 21.978 -31.739 1.00 33.62 266 LEU A N 1
ATOM 2112 C CA . LEU A 1 266 ? 48.722 22.922 -31.704 1.00 33.62 266 LEU A CA 1
ATOM 2113 C C . LEU A 1 266 ? 48.698 23.870 -30.493 1.00 33.62 266 LEU A C 1
ATOM 2115 O O . LEU A 1 266 ? 48.014 24.887 -30.455 1.00 33.62 266 LEU A O 1
ATOM 2119 N N . SER A 1 267 ? 49.540 23.491 -29.533 1.00 35.66 267 SER A N 1
ATOM 2120 C CA . SER A 1 267 ? 50.155 24.316 -28.495 1.00 35.66 267 SER A CA 1
ATOM 2121 C C . SER A 1 267 ? 50.484 25.737 -28.970 1.00 35.66 267 SER A C 1
ATOM 2123 O O . SER A 1 267 ? 51.200 25.914 -29.957 1.00 35.66 267 SER A O 1
ATOM 2125 N N . LYS A 1 268 ? 50.051 26.740 -28.197 1.00 36.19 268 LYS A N 1
ATOM 2126 C CA . LYS A 1 268 ? 50.789 27.995 -28.035 1.00 36.19 268 LYS A CA 1
ATOM 2127 C C . LYS A 1 268 ? 50.863 28.362 -26.559 1.00 36.19 268 LYS A C 1
ATOM 2129 O O . LYS A 1 268 ? 49.886 28.737 -25.923 1.00 36.19 268 LYS A O 1
ATOM 2134 N N . ASN A 1 269 ? 52.078 28.195 -26.064 1.00 34.78 269 ASN A N 1
ATOM 2135 C CA . ASN A 1 269 ? 52.616 28.695 -24.816 1.00 34.78 269 ASN A CA 1
ATOM 2136 C C . ASN A 1 269 ? 52.762 30.227 -24.911 1.00 34.78 269 ASN A C 1
ATOM 2138 O O . ASN A 1 269 ? 53.254 30.713 -25.930 1.00 34.78 269 ASN A O 1
ATOM 2142 N N . SER A 1 270 ? 52.419 30.974 -23.863 1.00 34.88 270 SER A N 1
ATOM 2143 C CA . SER A 1 270 ? 52.950 32.330 -23.656 1.00 34.88 270 SER A CA 1
ATOM 2144 C C . SER A 1 270 ? 52.808 32.739 -22.192 1.00 34.88 270 SER A C 1
ATOM 2146 O O . SER A 1 270 ? 51.773 33.247 -21.765 1.00 34.88 270 SER A O 1
ATOM 2148 N N . TYR A 1 271 ? 53.880 32.508 -21.435 1.00 35.72 271 TYR A N 1
ATOM 2149 C CA . TYR A 1 271 ? 54.184 33.249 -20.217 1.00 35.72 271 TYR A CA 1
ATOM 2150 C C . TYR A 1 271 ? 54.678 34.649 -20.601 1.00 35.72 271 TYR A C 1
ATOM 2152 O O . TYR A 1 271 ? 55.405 34.814 -21.581 1.00 35.72 271 TYR A O 1
ATOM 2160 N N . SER A 1 272 ? 54.318 35.659 -19.817 1.00 35.59 272 SER A N 1
ATOM 2161 C CA . SER A 1 272 ? 54.960 36.974 -19.845 1.00 35.59 272 SER A CA 1
ATOM 2162 C C . SER A 1 272 ? 55.189 37.422 -18.406 1.00 35.59 272 SER A C 1
ATOM 2164 O O . SER A 1 272 ? 54.238 37.717 -17.689 1.00 35.59 272 SER A O 1
ATOM 2166 N N . ILE A 1 273 ? 56.458 37.435 -17.995 1.00 36.25 273 ILE A N 1
ATOM 2167 C CA . ILE A 1 273 ? 56.961 38.213 -16.863 1.00 36.25 273 ILE A CA 1
ATOM 2168 C C . ILE A 1 273 ? 57.999 39.184 -17.434 1.00 36.25 273 ILE A C 1
ATOM 2170 O O . ILE A 1 273 ? 58.985 38.767 -18.031 1.00 36.25 273 ILE A O 1
ATOM 2174 N N . VAL A 1 274 ? 57.632 40.458 -17.308 1.00 36.47 274 VAL A N 1
ATOM 2175 C CA . VAL A 1 274 ? 58.386 41.697 -17.053 1.00 36.47 274 VAL A CA 1
ATOM 2176 C C . VAL A 1 274 ? 59.921 41.647 -17.138 1.00 36.47 274 VAL A C 1
ATOM 2178 O O . VAL A 1 274 ? 60.567 40.850 -16.459 1.00 36.47 274 VAL A O 1
ATOM 2181 N N . LEU A 1 275 ? 60.466 42.609 -17.892 1.00 42.78 275 LEU A N 1
ATOM 2182 C CA . LEU A 1 275 ? 61.760 43.259 -17.651 1.00 42.78 275 LEU A CA 1
ATOM 2183 C C . LEU A 1 275 ? 61.500 44.630 -17.020 1.00 42.78 275 LEU A C 1
ATOM 2185 O O . LEU A 1 275 ? 60.539 45.289 -17.483 1.00 42.78 275 LEU A O 1
#

pLDDT: mean 73.92, std 22.9, range [26.62, 97.5]